Protein AF-A0A948YBV6-F1 (afdb_monomer)

Solvent-accessible surface area (backbone atoms only — not comparable to full-atom values): 18531 Å² total; per-residue (Å²): 137,54,78,69,59,60,58,58,61,78,73,56,56,75,63,58,57,48,33,63,74,69,69,60,89,72,80,81,79,54,62,55,52,74,67,55,52,53,38,37,75,75,70,70,54,78,60,68,66,62,50,50,52,30,39,61,27,15,92,90,48,68,73,94,69,78,60,71,54,56,64,57,72,47,47,93,79,50,54,77,67,61,44,52,55,42,50,51,51,46,52,49,38,57,73,71,50,67,60,52,46,56,62,58,42,51,38,50,51,16,42,51,46,52,32,23,76,70,69,76,34,96,58,51,63,69,59,50,44,55,46,49,50,54,31,43,74,74,33,42,78,54,25,55,51,59,63,62,100,52,89,82,64,49,65,60,79,44,77,52,42,59,60,89,34,71,62,48,44,51,49,53,52,48,50,52,50,51,46,52,50,53,50,60,69,46,29,45,61,51,30,52,50,48,49,49,28,47,72,72,65,38,54,67,60,43,47,51,54,48,28,88,42,86,73,47,60,45,36,58,45,39,40,58,53,51,37,62,51,67,61,50,49,54,45,64,71,69,44,53,71,73,55,60,69,52,50,54,64,52,59,45,52,52,51,59,53,94,71,64,58,73,58,40,39,64,23,46,64,40,53,53,54,45,47,55,52,48,65,70,46,40,76,82,26,71,91,36,74,67,26,54,53,52,50,54,48,46,56,43,45,46,72,48,41,48,56,47,35,51,52,50,50,54,54,52,56,55,57,59,56,55,67,75,75,110

Secondary structure (DSSP, 8-state):
--HHHHHHHTTS-HHHHHHHHTT----TT-SS-HHHHHHHHHHS---HHHHHHHHHTSTTT--S---TTHHHHTGGGS-HHHHHHHHHHHHHHHHHT---SHHHHHHHHHHHHHHHHTTSS-S-HHHHHHHHHHHHHHHHHHHHHH--S-SSSPGGG-PPTTTTSHHHHHHHHHHHHHHHHHHHHHHHHHHHHHHHHHHTT-HHHHHHHTS--SS--TTSS-GGGGS-HHHHHHHHHHS-HHHHHHHHHHHHHHT-SSS--GGGGGGHHHHHHHHHHHHHHGGGGTTSHHHHHHHHHHHHIIIIIIHHHHHHHHHHHHHHHHHT--

Nearest PDB structures (foldseek):
  6rxt-assembly1_UA  TM=3.926E-01  e=1.034E+00  Thermochaetoides thermophila
  3p8l-assembly1_B  TM=2.033E-01  e=4.312E+00  Enterococcus faecalis
  3p8l-assembly1_A  TM=1.693E-01  e=6.940E+00  Enterococcus faecalis

Structure (mmCIF, N/CA/C/O backbone):
data_AF-A0A948YBV6-F1
#
_entry.id   AF-A0A948YBV6-F1
#
loop_
_atom_site.group_PDB
_atom_site.id
_atom_site.type_symbol
_atom_site.label_atom_id
_atom_site.label_alt_id
_atom_site.label_comp_id
_atom_site.label_asym_id
_atom_site.label_entity_id
_atom_site.label_seq_id
_atom_site.pdbx_PDB_ins_code
_atom_site.Cartn_x
_atom_site.Cartn_y
_atom_site.Cartn_z
_atom_site.occupancy
_atom_site.B_iso_or_equiv
_atom_site.auth_seq_id
_atom_site.auth_comp_id
_atom_site.auth_asym_id
_atom_site.auth_atom_id
_atom_site.pdbx_PDB_model_num
ATOM 1 N N . ARG A 1 1 ? 40.694 15.295 18.722 1.00 48.59 1 ARG A N 1
ATOM 2 C CA . ARG A 1 1 ? 39.767 15.314 17.577 1.00 48.59 1 ARG A CA 1
ATOM 3 C C . ARG A 1 1 ? 39.333 16.749 17.381 1.00 48.59 1 ARG A C 1
ATOM 5 O O . ARG A 1 1 ? 38.979 17.386 18.367 1.00 48.59 1 ARG A O 1
ATOM 12 N N . THR A 1 2 ? 39.537 17.303 16.195 1.00 50.19 2 THR A N 1
ATOM 13 C CA . THR A 1 2 ? 39.216 18.706 15.882 1.00 50.19 2 THR A CA 1
ATOM 14 C C . THR A 1 2 ? 37.767 18.826 15.405 1.00 50.19 2 THR A C 1
ATOM 16 O O . THR A 1 2 ? 37.214 17.884 14.851 1.00 50.19 2 THR A O 1
ATOM 19 N N . ALA A 1 3 ? 37.154 20.000 15.579 1.00 45.31 3 ALA A N 1
ATOM 20 C CA . ALA A 1 3 ? 35.762 20.277 15.189 1.00 45.31 3 ALA A CA 1
ATOM 21 C C . ALA A 1 3 ? 35.470 20.093 13.676 1.00 45.31 3 ALA A C 1
ATOM 23 O O . ALA A 1 3 ? 34.314 20.033 13.263 1.00 45.31 3 ALA A O 1
ATOM 24 N N . GLU A 1 4 ? 36.508 19.988 12.839 1.00 43.31 4 GLU A N 1
ATOM 25 C CA . GLU A 1 4 ? 36.402 19.615 11.419 1.00 43.31 4 GLU A CA 1
ATOM 26 C C . GLU A 1 4 ? 36.297 18.097 11.190 1.00 43.31 4 GLU A C 1
ATOM 28 O O . GLU A 1 4 ? 35.686 17.674 10.209 1.00 43.31 4 GLU A O 1
ATOM 33 N N . GLU A 1 5 ? 36.838 17.269 12.090 1.00 44.78 5 GLU A N 1
ATOM 34 C CA . GLU A 1 5 ? 36.665 15.810 12.057 1.00 44.78 5 GLU A CA 1
ATOM 35 C C . GLU A 1 5 ? 35.238 15.430 12.479 1.00 44.78 5 GLU A C 1
ATOM 37 O O . GLU A 1 5 ? 34.611 14.602 11.825 1.00 44.78 5 GLU A O 1
ATOM 42 N N . GLU A 1 6 ? 34.678 16.118 13.480 1.00 44.09 6 GLU A N 1
ATOM 43 C CA . GLU A 1 6 ? 33.298 15.905 13.951 1.00 44.09 6 GLU A CA 1
ATOM 44 C C . GLU A 1 6 ? 32.242 16.358 12.923 1.00 44.09 6 GLU A C 1
ATOM 46 O O . GLU A 1 6 ? 31.188 15.736 12.795 1.00 44.09 6 GLU A O 1
ATOM 51 N N . LYS A 1 7 ? 32.526 17.388 12.109 1.00 42.31 7 LYS A N 1
ATOM 52 C CA . LYS A 1 7 ? 31.631 17.806 11.009 1.00 42.31 7 LYS A CA 1
ATOM 53 C C . LYS A 1 7 ? 31.640 16.856 9.806 1.00 42.31 7 LYS A C 1
ATOM 55 O O . LYS A 1 7 ? 30.633 16.766 9.106 1.00 42.31 7 LYS A O 1
ATOM 60 N N . LYS A 1 8 ? 32.743 16.140 9.556 1.00 39.84 8 LYS A N 1
ATOM 61 C CA . LYS A 1 8 ? 32.813 15.100 8.510 1.00 39.84 8 LYS A CA 1
ATOM 62 C C . LYS A 1 8 ? 32.106 13.804 8.911 1.00 39.84 8 LYS A C 1
ATOM 64 O O . LYS A 1 8 ? 31.713 13.045 8.032 1.00 39.84 8 LYS A O 1
ATOM 69 N N . GLU A 1 9 ? 31.930 13.559 10.207 1.00 45.25 9 GLU A N 1
ATOM 70 C CA . GLU A 1 9 ? 31.253 12.368 10.738 1.00 45.25 9 GLU A CA 1
ATOM 71 C C . GLU A 1 9 ? 29.723 12.436 10.538 1.00 45.25 9 GLU A C 1
ATOM 73 O O . GLU A 1 9 ? 29.080 11.408 10.366 1.00 45.25 9 GLU A O 1
ATOM 78 N N . PHE A 1 10 ? 29.146 13.642 10.436 1.00 44.19 10 PHE A N 1
ATOM 79 C CA . PHE A 1 10 ? 27.694 13.858 10.303 1.00 44.19 10 PHE A CA 1
ATOM 80 C C . PHE A 1 10 ? 27.144 13.807 8.860 1.00 44.19 10 PHE A C 1
ATOM 82 O O . PHE A 1 10 ? 25.956 14.025 8.642 1.00 44.19 10 PHE A O 1
ATOM 89 N N . THR A 1 11 ? 27.995 13.550 7.862 1.00 47.91 11 THR A N 1
ATOM 90 C CA . THR A 1 11 ? 27.618 13.504 6.429 1.00 47.91 11 THR A CA 1
ATOM 91 C C . THR A 1 11 ? 27.913 12.164 5.755 1.00 47.91 11 THR A C 1
ATOM 93 O O . THR A 1 11 ? 27.633 12.004 4.570 1.00 47.91 11 THR A O 1
ATOM 96 N N . ARG A 1 12 ? 28.467 11.190 6.486 1.00 53.62 12 ARG A N 1
ATOM 97 C CA . ARG A 1 12 ? 28.787 9.862 5.946 1.00 53.62 12 ARG A CA 1
ATOM 98 C C . ARG A 1 12 ? 27.621 8.913 6.178 1.00 53.62 12 ARG A C 1
ATOM 100 O O . ARG A 1 12 ? 27.109 8.824 7.293 1.00 53.62 12 ARG A O 1
ATOM 107 N N . LYS A 1 13 ? 27.200 8.199 5.131 1.00 65.81 13 LYS A N 1
ATOM 108 C CA . LYS A 1 13 ? 26.147 7.186 5.253 1.00 65.81 13 LYS A CA 1
ATOM 109 C C . LYS A 1 13 ? 26.673 6.068 6.169 1.00 65.81 13 LYS A C 1
ATOM 111 O O . LYS A 1 13 ? 27.864 5.757 6.101 1.00 65.81 13 LYS A O 1
ATOM 116 N N . PRO A 1 14 ? 25.832 5.432 7.007 1.00 70.00 14 PRO A N 1
ATOM 117 C CA . PRO A 1 14 ? 26.271 4.389 7.941 1.00 70.00 14 PRO A CA 1
ATOM 118 C C . PRO A 1 14 ? 27.100 3.275 7.285 1.00 70.00 14 PRO A C 1
ATOM 120 O O . PRO A 1 14 ? 28.043 2.760 7.883 1.00 70.00 14 PRO A O 1
ATOM 123 N N . LEU A 1 15 ? 26.799 2.958 6.026 1.00 68.00 15 LEU A N 1
ATOM 124 C CA . LEU A 1 15 ? 27.535 1.979 5.239 1.00 68.00 15 LEU A CA 1
ATOM 125 C C . LEU A 1 15 ? 28.969 2.418 4.887 1.00 68.00 15 LEU A C 1
ATOM 127 O O . LEU A 1 15 ? 29.875 1.589 4.875 1.00 68.00 15 LEU A O 1
ATOM 131 N N . ASP A 1 16 ? 29.206 3.713 4.655 1.00 73.38 16 ASP A N 1
ATOM 132 C CA . ASP A 1 16 ? 30.536 4.255 4.343 1.00 73.38 16 ASP A CA 1
ATOM 133 C C . ASP A 1 16 ? 31.503 4.004 5.511 1.00 73.38 16 ASP A C 1
ATOM 135 O O . ASP A 1 16 ? 32.633 3.556 5.315 1.00 73.38 16 ASP A O 1
ATOM 139 N N . LEU A 1 17 ? 31.020 4.236 6.739 1.00 75.38 17 LEU A N 1
ATOM 140 C CA . LEU A 1 17 ? 31.763 3.993 7.979 1.00 75.38 17 LEU A CA 1
ATOM 141 C C . LEU A 1 17 ? 32.094 2.511 8.157 1.00 75.38 17 LEU A C 1
ATOM 143 O O . LEU A 1 17 ? 33.137 2.153 8.703 1.00 75.38 17 LEU A O 1
ATOM 147 N N . LEU A 1 18 ? 31.196 1.646 7.699 1.00 70.44 18 LEU A N 1
ATOM 148 C CA . LEU A 1 18 ? 31.313 0.206 7.823 1.00 70.44 18 LEU A CA 1
ATOM 149 C C . LEU A 1 18 ? 32.378 -0.346 6.870 1.00 70.44 18 LEU A C 1
ATOM 151 O O . LEU A 1 18 ? 33.255 -1.104 7.284 1.00 70.44 18 LEU A O 1
ATOM 155 N N . PHE A 1 19 ? 32.361 0.105 5.618 1.00 74.25 19 PHE A N 1
ATOM 156 C CA . PHE A 1 19 ? 33.357 -0.259 4.613 1.00 74.25 19 PHE A CA 1
ATOM 157 C C . PHE A 1 19 ? 34.759 0.224 4.985 1.00 74.25 19 PHE A C 1
ATOM 159 O O . PHE A 1 19 ? 35.723 -0.524 4.834 1.00 74.25 19 PHE A O 1
ATOM 166 N N . GLU A 1 20 ? 34.866 1.435 5.535 1.00 77.00 20 GLU A N 1
ATOM 167 C CA . GLU A 1 20 ? 36.127 1.989 6.034 1.00 77.00 20 GLU A CA 1
ATOM 168 C C . GLU A 1 20 ? 36.640 1.213 7.257 1.00 77.00 20 GLU A C 1
ATOM 170 O O . GLU A 1 20 ? 37.812 0.841 7.310 1.00 77.00 20 GLU A O 1
ATOM 175 N N . LYS A 1 21 ? 35.760 0.899 8.220 1.00 76.75 21 LYS A N 1
ATOM 176 C CA . LYS A 1 21 ? 36.119 0.167 9.445 1.00 76.75 21 LYS A CA 1
ATOM 177 C C . LYS A 1 21 ? 36.636 -1.245 9.169 1.00 76.75 21 LYS A C 1
ATOM 179 O O . LYS A 1 21 ? 37.537 -1.703 9.873 1.00 76.75 21 LYS A O 1
ATOM 184 N N . TYR A 1 22 ? 36.057 -1.938 8.191 1.00 72.06 22 TYR A N 1
ATOM 185 C CA . TYR A 1 22 ? 36.393 -3.330 7.871 1.00 72.06 22 TYR A CA 1
ATOM 186 C C . TYR A 1 22 ? 37.234 -3.486 6.595 1.00 72.06 22 TYR A C 1
ATOM 188 O O . TYR A 1 22 ? 37.466 -4.612 6.159 1.00 72.06 22 TYR A O 1
ATOM 196 N N . SER A 1 23 ? 37.729 -2.384 6.021 1.00 73.88 23 SER A N 1
ATOM 197 C CA . SER A 1 23 ? 38.557 -2.371 4.805 1.00 73.88 23 SER A CA 1
ATOM 198 C C . SER A 1 23 ? 37.919 -3.107 3.617 1.00 73.88 23 SER A C 1
ATOM 200 O O . SER A 1 23 ? 38.606 -3.793 2.857 1.00 73.88 23 SER A O 1
ATOM 202 N N . LEU A 1 24 ? 36.598 -2.990 3.461 1.00 69.00 24 LEU A N 1
ATOM 203 C CA . LEU A 1 24 ? 35.868 -3.592 2.345 1.00 69.00 24 LEU A CA 1
ATOM 204 C C . LEU A 1 24 ? 36.099 -2.765 1.074 1.00 69.00 24 LEU A C 1
ATOM 206 O O . LEU A 1 24 ? 36.011 -1.539 1.093 1.00 69.00 24 LEU A O 1
ATOM 210 N N . THR A 1 25 ? 36.414 -3.433 -0.037 1.00 61.19 25 THR A N 1
ATOM 211 C CA . THR A 1 25 ? 36.946 -2.779 -1.245 1.00 61.19 25 THR A CA 1
ATOM 212 C C . THR A 1 25 ? 35.915 -2.515 -2.341 1.00 61.19 25 THR A C 1
ATOM 214 O O . THR A 1 25 ? 36.204 -1.726 -3.236 1.00 61.19 25 THR A O 1
ATOM 217 N N . SER A 1 26 ? 34.727 -3.130 -2.300 1.00 61.88 26 SER A N 1
ATOM 218 C CA . SER A 1 26 ? 33.696 -2.933 -3.329 1.00 61.88 26 SER A CA 1
ATOM 219 C C . SER A 1 26 ? 32.279 -3.123 -2.796 1.00 61.88 26 SER A C 1
ATOM 221 O O . SER A 1 26 ? 32.016 -4.073 -2.059 1.00 61.88 26 SER A O 1
ATOM 223 N N . ARG A 1 27 ? 31.374 -2.216 -3.189 1.00 64.50 27 ARG A N 1
ATOM 224 C CA . ARG A 1 27 ? 29.919 -2.331 -2.970 1.00 64.50 27 ARG A CA 1
ATOM 225 C C . ARG A 1 27 ? 29.231 -3.179 -4.036 1.00 64.50 27 ARG A C 1
ATOM 227 O O . ARG A 1 27 ? 28.072 -3.545 -3.881 1.00 64.50 27 ARG A O 1
ATOM 234 N N . GLU A 1 28 ? 29.925 -3.468 -5.131 1.00 56.56 28 GLU A N 1
ATOM 235 C CA . GLU A 1 28 ? 29.332 -4.142 -6.276 1.00 56.56 28 GLU A CA 1
ATOM 236 C C . GLU A 1 28 ? 29.184 -5.640 -6.014 1.00 56.56 28 GLU A C 1
ATOM 238 O O . GLU A 1 28 ? 30.156 -6.398 -5.948 1.00 56.56 28 GLU A O 1
ATOM 243 N N . GLY A 1 29 ? 27.929 -6.080 -5.928 1.00 57.38 29 GLY A N 1
ATOM 244 C CA . GLY A 1 29 ? 27.577 -7.466 -5.652 1.00 57.38 29 GLY A CA 1
ATOM 245 C C . GLY A 1 29 ? 27.820 -7.859 -4.209 1.00 57.38 29 GLY A C 1
ATOM 246 O O . GLY A 1 29 ? 28.489 -8.850 -3.948 1.00 57.38 29 GLY A O 1
ATOM 247 N N . LEU A 1 30 ? 27.285 -7.091 -3.267 1.00 69.06 30 LEU A N 1
ATOM 248 C CA . LEU A 1 30 ? 27.126 -7.597 -1.914 1.00 69.06 30 LEU A CA 1
ATOM 249 C C . LEU A 1 30 ? 26.135 -8.766 -1.912 1.00 69.06 30 LEU A C 1
ATOM 251 O O . LEU A 1 30 ? 25.163 -8.780 -2.661 1.00 69.06 30 LEU A O 1
ATOM 255 N N . LEU A 1 31 ? 26.410 -9.761 -1.070 1.00 74.69 31 LEU A N 1
ATOM 256 C CA . LEU A 1 31 ? 25.531 -10.917 -0.898 1.00 74.69 31 LEU A CA 1
ATOM 257 C C . LEU A 1 31 ? 24.233 -10.553 -0.157 1.00 74.69 31 LEU A C 1
ATOM 259 O O . LEU A 1 31 ? 23.185 -11.123 -0.431 1.00 74.69 31 LEU A O 1
ATOM 263 N N . LEU A 1 32 ? 24.336 -9.598 0.769 1.00 80.38 32 LEU A N 1
ATOM 264 C CA . LEU A 1 32 ? 23.231 -8.998 1.513 1.00 80.38 32 LEU A CA 1
ATOM 265 C C . LEU A 1 32 ? 23.050 -7.545 1.066 1.00 80.38 32 LEU A C 1
ATOM 267 O O . LEU A 1 32 ? 24.038 -6.899 0.699 1.00 80.38 32 LEU A O 1
ATOM 271 N N . THR A 1 33 ? 21.829 -7.014 1.129 1.00 76.69 33 THR A N 1
ATOM 272 C CA . THR A 1 33 ? 21.574 -5.594 0.832 1.00 76.69 33 THR A CA 1
ATOM 273 C C . THR A 1 33 ? 22.325 -4.668 1.801 1.00 76.69 33 THR A C 1
ATOM 275 O O . THR A 1 33 ? 22.731 -5.067 2.897 1.00 76.69 33 THR A O 1
ATOM 278 N N . GLU A 1 34 ? 22.522 -3.402 1.418 1.00 74.44 34 GLU A N 1
ATOM 279 C CA . GLU A 1 34 ? 23.204 -2.413 2.269 1.00 74.44 34 GLU A CA 1
ATOM 280 C C . GLU A 1 34 ? 22.523 -2.261 3.643 1.00 74.44 34 GLU A C 1
ATOM 282 O O . GLU A 1 34 ? 23.201 -2.216 4.673 1.00 74.44 34 GLU A O 1
ATOM 287 N N . LYS A 1 35 ? 21.183 -2.252 3.660 1.00 79.25 35 LYS A N 1
ATOM 288 C CA . LYS A 1 35 ? 20.356 -2.212 4.874 1.00 79.25 35 LYS A CA 1
ATOM 289 C C . LYS A 1 35 ? 20.658 -3.402 5.789 1.00 79.25 35 LYS A C 1
ATOM 291 O O . LYS A 1 35 ? 20.960 -3.207 6.964 1.00 79.25 35 LYS A O 1
ATOM 296 N N . MET A 1 36 ? 20.668 -4.614 5.239 1.00 80.44 36 MET A N 1
ATOM 297 C CA . MET A 1 36 ? 20.920 -5.833 6.009 1.00 80.44 36 MET A CA 1
ATOM 298 C C . MET A 1 36 ? 22.340 -5.870 6.574 1.00 80.44 36 MET A C 1
ATOM 300 O O . MET A 1 36 ? 22.555 -6.304 7.701 1.00 80.44 36 MET A O 1
ATOM 304 N N . TRP A 1 37 ? 23.339 -5.360 5.851 1.00 82.75 37 TRP A N 1
ATOM 305 C CA . TRP A 1 37 ? 24.675 -5.221 6.431 1.00 82.75 37 TRP A CA 1
ATOM 306 C C . TRP A 1 37 ? 24.674 -4.288 7.643 1.00 82.75 37 TRP A C 1
ATOM 308 O O . TRP A 1 37 ? 25.259 -4.619 8.674 1.00 82.75 37 TRP A O 1
ATOM 318 N N . ILE A 1 38 ? 23.990 -3.148 7.558 1.00 79.44 38 ILE A N 1
ATOM 319 C CA . ILE A 1 38 ? 23.865 -2.214 8.683 1.00 79.44 38 ILE A CA 1
ATOM 320 C C . ILE A 1 38 ? 23.177 -2.891 9.878 1.00 79.44 38 ILE A C 1
ATOM 322 O O . ILE A 1 38 ? 23.654 -2.773 11.008 1.00 79.44 38 ILE A O 1
ATOM 326 N N . GLU A 1 39 ? 22.092 -3.624 9.642 1.00 82.56 39 GLU A N 1
ATOM 327 C CA . GLU A 1 39 ? 21.338 -4.318 10.690 1.00 82.56 39 GLU A CA 1
ATOM 328 C C . GLU A 1 39 ? 22.141 -5.439 11.345 1.00 82.56 39 GLU A C 1
ATOM 330 O O . GLU A 1 39 ? 22.212 -5.509 12.574 1.00 82.56 39 GLU A O 1
ATOM 335 N N . LEU A 1 40 ? 22.846 -6.244 10.549 1.00 84.00 40 LEU A N 1
ATOM 336 C CA . LEU A 1 40 ? 23.721 -7.298 11.049 1.00 84.00 40 LEU A CA 1
ATOM 337 C C . LEU A 1 40 ? 24.796 -6.737 11.986 1.00 84.00 40 LEU A C 1
ATOM 339 O O . LEU A 1 40 ? 25.045 -7.298 13.051 1.00 84.00 40 LEU A O 1
ATOM 343 N N . PHE A 1 41 ? 25.432 -5.624 11.618 1.00 79.62 41 PHE A N 1
ATOM 344 C CA . PHE A 1 41 ? 26.498 -5.038 12.433 1.00 79.62 41 PHE A CA 1
ATOM 345 C C . PHE A 1 41 ? 25.989 -4.263 13.654 1.00 79.62 41 PHE A C 1
ATOM 347 O O . PHE A 1 41 ? 26.709 -4.189 14.652 1.00 79.62 41 PHE A O 1
ATOM 354 N N . ASN A 1 42 ? 24.779 -3.699 13.601 1.00 80.81 42 ASN A N 1
ATOM 355 C CA . ASN A 1 42 ? 24.197 -2.955 14.721 1.00 80.81 42 ASN A CA 1
ATOM 356 C C . ASN A 1 42 ? 23.480 -3.858 15.729 1.00 80.81 42 ASN A C 1
ATOM 358 O O . ASN A 1 42 ? 23.585 -3.634 16.935 1.00 80.81 42 ASN A O 1
ATOM 362 N N . PHE A 1 43 ? 22.751 -4.862 15.246 1.00 85.75 43 PHE A N 1
ATOM 363 C CA . PHE A 1 43 ? 21.828 -5.662 16.052 1.00 85.75 43 PHE A CA 1
ATOM 364 C C . PHE A 1 43 ? 22.221 -7.139 16.130 1.00 85.75 43 PHE A C 1
ATOM 366 O O . PHE A 1 43 ? 21.753 -7.842 17.025 1.00 85.75 43 PHE A O 1
ATOM 373 N N . GLY A 1 44 ? 23.100 -7.616 15.243 1.00 83.69 44 GLY A N 1
ATOM 374 C CA . GLY A 1 44 ? 23.560 -9.009 15.230 1.00 83.69 44 GLY A CA 1
ATOM 375 C C . GLY A 1 44 ? 22.501 -10.019 14.786 1.00 83.69 44 GLY A C 1
ATOM 376 O O . GLY A 1 44 ? 22.726 -11.219 14.929 1.00 83.69 44 GLY A O 1
ATOM 377 N N . ILE A 1 45 ? 21.360 -9.550 14.281 1.00 82.69 45 ILE A N 1
ATOM 378 C CA . ILE A 1 45 ? 20.218 -10.363 13.859 1.00 82.69 45 ILE A CA 1
ATOM 379 C C . ILE A 1 45 ? 19.728 -9.889 12.494 1.00 82.69 45 ILE A C 1
ATOM 381 O O . ILE A 1 45 ? 19.820 -8.704 12.184 1.00 82.69 45 ILE A O 1
ATOM 385 N N . LEU A 1 46 ? 19.232 -10.832 11.700 1.00 85.31 46 LEU A N 1
ATOM 386 C CA . LEU A 1 46 ? 18.629 -10.622 10.390 1.00 85.31 46 LEU A CA 1
ATOM 387 C C . LEU A 1 46 ? 17.419 -11.545 10.275 1.00 85.31 46 LEU A C 1
ATOM 389 O O . LEU A 1 46 ? 17.467 -12.672 10.778 1.00 85.31 46 LEU A O 1
ATOM 393 N N . GLU A 1 47 ? 16.366 -11.073 9.619 1.00 83.69 47 GLU A N 1
ATOM 394 C CA . GLU A 1 47 ? 15.172 -11.878 9.367 1.00 83.69 47 GLU A CA 1
ATOM 395 C C . GLU A 1 47 ? 15.455 -12.918 8.277 1.00 83.69 47 GLU A C 1
ATOM 397 O O . GLU A 1 47 ? 16.132 -12.648 7.282 1.00 83.69 47 GLU A O 1
ATOM 402 N N . GLN A 1 48 ? 14.967 -14.143 8.474 1.00 78.06 48 GLN A N 1
ATOM 403 C CA . GLN A 1 48 ? 15.296 -15.268 7.596 1.00 78.06 48 GLN A CA 1
ATOM 404 C C . GLN A 1 48 ? 14.742 -15.071 6.179 1.00 78.06 48 GLN A C 1
ATOM 406 O O . GLN A 1 48 ? 15.386 -15.467 5.204 1.00 78.06 48 GLN A O 1
ATOM 411 N N . GLU A 1 49 ? 13.564 -14.467 6.064 1.00 77.00 49 GLU A N 1
ATOM 412 C CA . GLU A 1 49 ? 12.925 -14.139 4.795 1.00 77.00 49 GLU A CA 1
ATOM 413 C C . GLU A 1 49 ? 13.778 -13.144 3.994 1.00 77.00 49 GLU A C 1
ATOM 415 O O . GLU A 1 49 ? 14.100 -13.428 2.843 1.00 77.00 49 GLU A O 1
ATOM 420 N N . GLU A 1 50 ? 14.252 -12.060 4.623 1.00 78.62 50 GLU A N 1
ATOM 421 C CA . GLU A 1 50 ? 15.116 -11.058 3.974 1.00 78.62 50 GLU A CA 1
ATOM 422 C C . GLU A 1 50 ? 16.463 -11.662 3.539 1.00 78.62 50 GLU A C 1
ATOM 424 O O . GLU A 1 50 ? 16.995 -11.334 2.476 1.00 78.62 50 GLU A O 1
ATOM 429 N N . ILE A 1 51 ? 17.025 -12.580 4.340 1.00 80.88 51 ILE A N 1
ATOM 430 C CA . ILE A 1 51 ? 18.214 -13.351 3.951 1.00 80.88 51 ILE A CA 1
ATOM 431 C C . ILE A 1 51 ? 17.912 -14.154 2.692 1.00 80.88 51 ILE A C 1
ATOM 433 O O . ILE A 1 51 ? 18.620 -14.014 1.701 1.00 80.88 51 ILE A O 1
ATOM 437 N N . THR A 1 52 ? 16.872 -14.980 2.721 1.00 77.38 52 THR A N 1
ATOM 438 C CA . THR A 1 52 ? 16.536 -15.881 1.611 1.00 77.38 52 THR A CA 1
ATOM 439 C C . THR A 1 52 ? 16.323 -15.095 0.320 1.00 77.38 52 THR A C 1
ATOM 441 O O . THR A 1 52 ? 16.945 -15.406 -0.691 1.00 77.38 52 THR A O 1
ATOM 444 N N . GLU A 1 53 ? 15.564 -14.004 0.390 1.00 75.50 53 GLU A N 1
ATOM 445 C CA . GLU A 1 53 ? 15.336 -13.103 -0.733 1.00 75.50 53 GLU A CA 1
ATOM 446 C C . GLU A 1 53 ? 16.638 -12.484 -1.258 1.00 75.50 53 GLU A C 1
ATOM 448 O O . GLU A 1 53 ? 16.884 -12.477 -2.464 1.00 75.50 53 GLU A O 1
ATOM 453 N N . SER A 1 54 ? 17.516 -11.998 -0.376 1.00 75.12 54 SER A N 1
ATOM 454 C CA . SER A 1 54 ? 18.793 -11.414 -0.795 1.00 75.12 54 SER A CA 1
ATOM 455 C C . SER A 1 54 ? 19.733 -12.442 -1.431 1.00 75.12 54 SER A C 1
ATOM 457 O O . SER A 1 54 ? 20.519 -12.090 -2.312 1.00 75.12 54 SER A O 1
ATOM 459 N N . PHE A 1 55 ? 19.665 -13.704 -1.002 1.00 72.56 55 PHE A N 1
ATOM 460 C CA . PHE A 1 55 ? 20.407 -14.801 -1.619 1.00 72.56 55 PHE A CA 1
ATOM 461 C C . PHE A 1 55 ? 19.827 -15.154 -2.990 1.00 72.56 55 PHE A C 1
ATOM 463 O O . PHE A 1 55 ? 20.585 -15.166 -3.954 1.00 72.56 55 PHE A O 1
ATOM 470 N N . ASP A 1 56 ? 18.516 -15.356 -3.110 1.00 67.19 56 ASP A N 1
ATOM 471 C CA . ASP A 1 56 ? 17.851 -15.673 -4.384 1.00 67.19 56 ASP A CA 1
ATOM 472 C C . ASP A 1 56 ? 18.094 -14.588 -5.448 1.00 67.19 56 ASP A C 1
ATOM 474 O O . ASP A 1 56 ? 18.254 -14.869 -6.637 1.00 67.19 56 ASP A O 1
ATOM 478 N N . ASN A 1 57 ? 18.203 -13.339 -4.997 1.00 63.84 57 ASN A N 1
ATOM 479 C CA . ASN A 1 57 ? 18.476 -12.165 -5.818 1.00 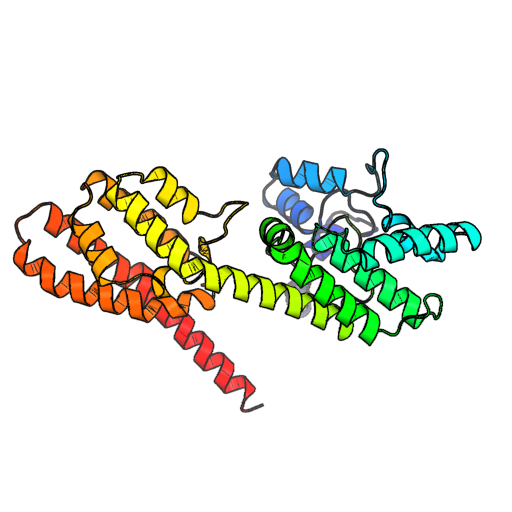63.84 57 ASN A CA 1
ATOM 480 C C . ASN A 1 57 ? 19.971 -11.866 -6.009 1.00 63.84 57 ASN A C 1
ATOM 482 O O . ASN A 1 57 ? 20.331 -10.913 -6.702 1.00 63.84 57 ASN A O 1
ATOM 486 N N . SER A 1 58 ? 20.866 -12.641 -5.397 1.00 67.44 58 SER A N 1
ATOM 487 C CA . SER A 1 58 ? 22.301 -12.420 -5.507 1.00 67.44 58 SER A CA 1
ATOM 488 C C . SER A 1 58 ? 22.837 -12.936 -6.834 1.00 67.44 58 SER A C 1
ATOM 490 O O . SER A 1 58 ? 22.628 -14.095 -7.194 1.00 67.44 58 SER A O 1
ATOM 492 N N . LYS A 1 59 ? 23.691 -12.143 -7.492 1.00 58.31 59 LYS A N 1
ATOM 493 C CA . LYS A 1 59 ? 24.448 -12.569 -8.685 1.00 58.31 59 LYS A CA 1
ATOM 494 C C . LYS A 1 59 ? 25.234 -13.880 -8.500 1.00 58.31 59 LYS A C 1
ATOM 496 O O . LYS A 1 59 ? 25.609 -14.506 -9.484 1.00 58.31 59 LYS A O 1
ATOM 501 N N . TYR A 1 60 ? 25.521 -14.276 -7.255 1.00 58.91 60 TYR A N 1
ATOM 502 C CA . TYR A 1 60 ? 26.261 -15.499 -6.924 1.00 58.91 60 TYR A CA 1
ATOM 503 C C . TYR A 1 60 ? 25.384 -16.749 -6.798 1.00 58.91 60 TYR A C 1
ATOM 505 O O . TYR A 1 60 ? 25.913 -17.858 -6.845 1.00 58.91 60 TYR A O 1
ATOM 513 N N . PHE A 1 61 ? 24.074 -16.574 -6.621 1.00 60.69 61 PHE A N 1
ATOM 514 C CA . PHE A 1 61 ? 23.115 -17.639 -6.324 1.00 60.69 61 PHE A CA 1
ATOM 515 C C . PHE A 1 61 ? 21.944 -17.669 -7.312 1.00 60.69 61 PHE A C 1
ATOM 517 O O . PHE A 1 61 ? 20.962 -18.359 -7.060 1.00 60.69 61 PHE A O 1
ATOM 524 N N . VAL A 1 62 ? 22.070 -17.000 -8.465 1.00 53.09 62 VAL A N 1
ATOM 525 C CA . VAL A 1 62 ? 21.151 -17.170 -9.600 1.00 53.09 62 VAL A CA 1
ATOM 526 C C . VAL A 1 62 ? 21.209 -18.630 -10.068 1.00 53.09 62 VAL A C 1
ATOM 528 O O . VAL A 1 62 ? 22.019 -19.008 -10.915 1.00 53.09 62 VAL A O 1
ATOM 531 N N . VAL A 1 63 ? 20.364 -19.476 -9.482 1.00 46.06 63 VAL A N 1
ATOM 532 C CA . VAL A 1 63 ? 20.160 -20.867 -9.881 1.00 46.06 63 VAL A CA 1
ATOM 533 C C . VAL A 1 63 ? 19.117 -20.892 -11.002 1.00 46.06 63 VAL A C 1
ATOM 535 O O . VAL A 1 63 ? 17.966 -20.519 -10.813 1.00 46.06 63 VAL A O 1
ATOM 538 N N . GLU A 1 64 ? 19.566 -21.311 -12.188 1.00 42.78 64 GLU A N 1
ATOM 539 C CA . GLU A 1 64 ? 18.805 -21.975 -13.264 1.00 42.78 64 GLU A CA 1
ATOM 540 C C . GLU A 1 64 ? 17.411 -21.427 -13.647 1.00 42.78 64 GLU A C 1
ATOM 542 O O . GLU A 1 64 ? 16.462 -22.184 -13.805 1.00 42.78 64 GLU A O 1
ATOM 547 N N . SER A 1 65 ? 17.291 -20.121 -13.884 1.00 45.09 65 SER A N 1
ATOM 548 C CA . SER A 1 65 ? 16.510 -19.534 -14.994 1.00 45.09 65 SER A CA 1
ATOM 549 C C . SER A 1 65 ? 16.548 -18.013 -14.835 1.00 45.09 65 SER A C 1
ATOM 551 O O . SER A 1 65 ? 15.610 -17.443 -14.272 1.00 45.09 65 SER A O 1
ATOM 553 N N . PRO A 1 66 ? 17.622 -17.325 -15.269 1.00 59.84 66 PRO A N 1
ATOM 554 C CA . PRO A 1 66 ? 17.647 -15.872 -15.185 1.00 59.84 66 PRO A CA 1
ATOM 555 C C . PRO A 1 66 ? 16.428 -15.333 -15.933 1.00 59.84 66 PRO A C 1
ATOM 557 O O . PRO A 1 66 ? 16.215 -15.690 -17.097 1.00 59.84 66 PRO A O 1
ATOM 560 N N . LYS A 1 67 ? 15.614 -14.515 -15.249 1.00 75.56 67 LYS A N 1
ATOM 561 C CA . LYS A 1 67 ? 14.516 -13.778 -15.883 1.00 75.56 67 LYS A CA 1
ATOM 562 C C . LYS A 1 67 ? 15.058 -13.159 -17.169 1.00 75.56 67 LYS A C 1
ATOM 564 O O . LYS A 1 67 ? 16.182 -12.657 -17.200 1.00 75.56 67 LYS A O 1
ATOM 569 N N . GLU A 1 68 ? 14.297 -13.233 -18.248 1.00 84.75 68 GLU A N 1
ATOM 570 C CA . GLU A 1 68 ? 14.793 -13.036 -19.610 1.00 84.75 68 GLU A CA 1
ATOM 571 C C . GLU A 1 68 ? 15.381 -11.641 -19.875 1.00 84.75 68 GLU A C 1
ATOM 573 O O . GLU A 1 68 ? 16.142 -11.457 -20.826 1.00 84.75 68 GLU A O 1
ATOM 578 N N . TRP A 1 69 ? 15.056 -10.674 -19.014 1.00 91.44 69 TRP A N 1
ATOM 579 C CA . TRP A 1 69 ? 15.571 -9.310 -19.034 1.00 91.44 69 TRP A CA 1
ATOM 580 C C . TRP A 1 69 ? 16.966 -9.161 -18.411 1.00 91.44 69 TRP A C 1
ATOM 582 O O . TRP A 1 69 ? 17.677 -8.226 -18.771 1.00 91.44 69 TRP A O 1
ATOM 592 N N . ILE A 1 70 ? 17.400 -10.073 -17.530 1.00 90.25 70 ILE A N 1
ATOM 593 C CA . ILE A 1 70 ? 18.692 -9.976 -16.825 1.00 90.25 70 ILE A CA 1
ATOM 594 C C . ILE A 1 70 ? 19.872 -9.930 -17.811 1.00 90.25 70 ILE A C 1
ATOM 596 O O . ILE A 1 70 ? 20.711 -9.039 -17.679 1.00 90.25 70 ILE A O 1
ATOM 600 N N . PRO A 1 71 ? 19.950 -10.787 -18.853 1.00 90.12 71 PRO A N 1
ATOM 601 C CA . PRO A 1 71 ? 21.012 -10.665 -19.851 1.00 90.12 71 PRO A CA 1
ATOM 602 C C . PRO A 1 71 ? 21.025 -9.306 -20.566 1.00 90.12 71 PRO A C 1
ATOM 604 O O . PRO A 1 71 ? 22.096 -8.798 -20.875 1.00 90.12 71 PRO A O 1
ATOM 607 N N . LEU A 1 72 ? 19.860 -8.684 -20.803 1.00 93.81 72 LEU A N 1
ATOM 608 C CA . LEU A 1 72 ? 19.798 -7.342 -21.402 1.00 93.81 72 LEU A CA 1
ATOM 609 C C . LEU A 1 72 ? 20.230 -6.241 -20.437 1.00 93.81 72 LEU A C 1
ATOM 611 O O . LEU A 1 72 ? 20.718 -5.205 -20.882 1.00 93.81 72 LEU A O 1
ATOM 615 N N . TRP A 1 73 ? 20.100 -6.450 -19.129 1.00 93.88 73 TRP A N 1
ATOM 616 C CA . TRP A 1 73 ? 20.722 -5.554 -18.161 1.00 93.88 73 TRP A CA 1
ATOM 617 C C . TRP A 1 73 ? 22.253 -5.541 -18.356 1.00 93.88 73 TRP A C 1
ATOM 619 O O . TRP A 1 73 ? 22.894 -4.494 -18.332 1.00 93.88 73 TRP A O 1
ATOM 629 N N . HIS A 1 74 ? 22.841 -6.687 -18.701 1.00 91.62 74 HIS A N 1
ATOM 630 C CA . HIS A 1 74 ? 24.252 -6.823 -19.076 1.00 91.62 74 HIS A CA 1
ATOM 631 C C . HIS A 1 74 ? 24.506 -6.672 -20.591 1.00 91.62 74 HIS A C 1
ATOM 633 O O . HIS A 1 74 ? 25.430 -7.280 -21.120 1.00 91.62 74 HIS A O 1
ATOM 639 N N . TYR A 1 75 ? 23.731 -5.850 -21.320 1.00 92.69 75 TYR A N 1
ATOM 640 C CA . TYR A 1 75 ? 23.786 -5.800 -22.797 1.00 92.69 75 TYR A CA 1
ATOM 641 C C . TYR A 1 75 ? 25.183 -5.574 -23.404 1.00 92.69 75 TYR A C 1
ATOM 643 O O . TYR A 1 75 ? 25.421 -5.962 -24.541 1.00 92.69 75 TYR A O 1
ATOM 651 N N . HIS A 1 76 ? 26.098 -4.927 -22.679 1.00 91.25 76 HIS A N 1
ATOM 652 C CA . HIS A 1 76 ? 27.459 -4.641 -23.138 1.00 91.25 76 HIS A CA 1
ATOM 653 C C . HIS A 1 76 ? 28.374 -5.878 -23.158 1.00 91.25 76 HIS A C 1
ATOM 655 O O . HIS A 1 76 ? 29.477 -5.805 -23.693 1.00 91.25 76 HIS A O 1
ATOM 661 N N . GLU A 1 77 ? 27.923 -6.988 -22.574 1.00 90.81 77 GLU A N 1
ATOM 662 C CA . GLU A 1 77 ? 28.599 -8.287 -22.565 1.00 90.81 77 GLU A CA 1
ATOM 663 C C . GLU A 1 77 ? 28.027 -9.247 -23.625 1.00 90.81 77 GLU A C 1
ATOM 665 O O . GLU A 1 77 ? 28.544 -10.351 -23.790 1.00 90.81 77 GLU A O 1
ATOM 670 N N . LEU A 1 78 ? 26.954 -8.856 -24.326 1.00 91.19 78 LEU A N 1
ATOM 671 C CA . LEU A 1 78 ? 26.283 -9.694 -25.319 1.00 91.19 78 LEU A CA 1
ATOM 672 C C . LEU A 1 78 ? 26.873 -9.506 -26.719 1.00 91.19 78 LEU A C 1
ATOM 674 O O . LEU A 1 78 ? 27.152 -8.387 -27.147 1.00 91.19 78 LEU A O 1
ATOM 678 N N . GLU A 1 79 ? 26.968 -10.609 -27.459 1.00 94.75 79 GLU A N 1
ATOM 679 C CA . GLU A 1 79 ? 27.218 -10.591 -28.901 1.00 94.75 79 GLU A CA 1
ATOM 680 C C . GLU A 1 79 ? 25.958 -10.150 -29.668 1.00 94.75 79 GLU A C 1
ATOM 682 O O . GLU A 1 79 ? 24.830 -10.307 -29.192 1.00 94.75 79 GLU A O 1
ATOM 687 N N . ASP A 1 80 ? 26.134 -9.627 -30.884 1.00 94.00 80 ASP A N 1
ATOM 688 C CA . ASP A 1 80 ? 25.059 -9.000 -31.672 1.00 94.00 80 ASP A CA 1
ATOM 689 C C . ASP A 1 80 ? 23.816 -9.887 -31.870 1.00 94.00 80 ASP A C 1
ATOM 691 O O . ASP A 1 80 ? 22.685 -9.390 -31.855 1.00 94.00 80 ASP A O 1
ATOM 695 N N . ASP A 1 81 ? 24.008 -11.185 -32.105 1.00 94.19 81 ASP A N 1
ATOM 696 C CA . ASP A 1 81 ? 22.903 -12.115 -32.352 1.00 94.19 81 ASP A CA 1
ATOM 697 C C . ASP A 1 81 ? 22.166 -12.464 -31.051 1.00 94.19 81 ASP A C 1
ATOM 699 O O . ASP A 1 81 ? 20.934 -12.391 -31.011 1.00 94.19 81 ASP A O 1
ATOM 703 N N . ASP A 1 82 ? 22.903 -12.704 -29.963 1.00 91.38 82 ASP A N 1
ATOM 704 C CA . ASP A 1 82 ? 22.329 -12.939 -28.633 1.00 91.38 82 ASP A CA 1
ATOM 705 C C . ASP A 1 82 ? 21.546 -11.714 -28.146 1.00 91.38 82 ASP A C 1
ATOM 707 O O . ASP A 1 82 ? 20.427 -11.839 -27.639 1.00 91.38 82 ASP A O 1
ATOM 711 N N . PHE A 1 83 ? 22.090 -10.510 -28.349 1.00 95.56 83 PHE A N 1
ATOM 712 C CA . PHE A 1 83 ? 21.412 -9.258 -28.025 1.00 95.56 83 PHE A CA 1
ATOM 713 C C . PHE A 1 83 ? 20.067 -9.141 -28.751 1.00 95.56 83 PHE A C 1
ATOM 715 O O . PHE A 1 83 ? 19.045 -8.864 -28.118 1.00 95.56 83 PHE A O 1
ATOM 722 N N . LYS A 1 84 ? 20.034 -9.391 -30.068 1.00 95.31 84 LYS A N 1
ATOM 723 C CA . LYS A 1 84 ? 18.800 -9.308 -30.868 1.00 95.31 84 LYS A CA 1
ATOM 724 C C . LYS A 1 84 ? 17.753 -10.317 -30.413 1.00 95.31 84 LYS A C 1
ATOM 726 O O . LYS A 1 84 ? 16.573 -9.970 -30.336 1.00 95.31 84 LYS A O 1
ATOM 731 N N . GLU A 1 85 ? 18.157 -11.551 -30.119 1.00 93.56 85 GLU A N 1
ATOM 732 C CA . GLU A 1 85 ? 17.238 -12.586 -29.641 1.00 93.56 85 GLU A CA 1
ATOM 733 C C . GLU A 1 85 ? 16.637 -12.228 -28.278 1.00 93.56 85 GLU A C 1
ATOM 735 O O . GLU A 1 85 ? 15.415 -12.281 -28.103 1.00 93.56 85 GLU A O 1
ATOM 740 N N . ARG A 1 86 ? 17.478 -1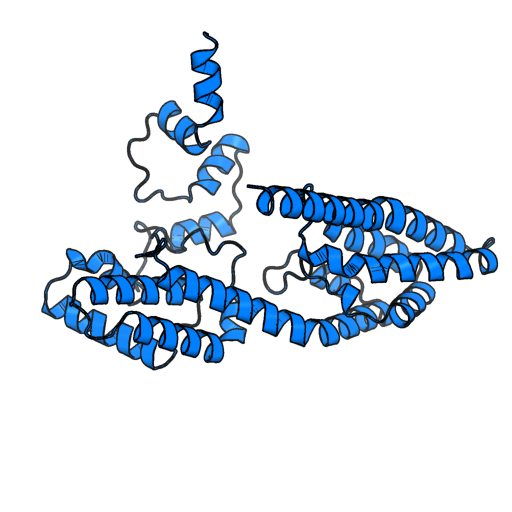1.792 -27.333 1.00 93.81 86 ARG A N 1
ATOM 741 C CA . ARG A 1 86 ? 17.052 -11.365 -25.992 1.00 93.81 86 ARG A CA 1
ATOM 742 C C . ARG A 1 86 ? 16.134 -10.148 -26.054 1.00 93.81 86 ARG A C 1
ATOM 744 O O . ARG A 1 86 ? 15.071 -10.154 -25.433 1.00 93.81 86 ARG A O 1
ATOM 751 N N . LEU A 1 87 ? 16.503 -9.138 -26.846 1.00 96.50 87 LEU A N 1
ATOM 752 C CA . LEU A 1 87 ? 15.705 -7.926 -27.025 1.00 96.50 87 LEU A CA 1
ATOM 753 C C . LEU A 1 87 ? 14.325 -8.261 -27.583 1.00 96.50 87 LEU A C 1
ATOM 755 O O . LEU A 1 87 ? 13.318 -7.776 -27.072 1.00 96.50 87 LEU A O 1
ATOM 759 N N . LYS A 1 88 ? 14.261 -9.128 -28.597 1.00 96.00 88 LYS A N 1
ATOM 760 C CA . LYS A 1 88 ? 12.994 -9.559 -29.191 1.00 96.00 88 LYS A CA 1
ATOM 761 C C . LYS A 1 88 ? 12.075 -10.221 -28.164 1.00 96.00 88 LYS A C 1
ATOM 763 O O . LYS A 1 88 ? 10.876 -9.948 -28.177 1.00 96.00 88 LYS A O 1
ATOM 768 N N . LEU A 1 89 ? 12.619 -11.073 -27.297 1.00 95.06 89 LEU A N 1
ATOM 769 C CA . LEU A 1 89 ? 11.850 -11.757 -26.260 1.00 95.06 89 LEU A CA 1
ATOM 770 C C . LEU A 1 89 ? 11.285 -10.766 -25.232 1.00 95.06 89 LEU A C 1
ATOM 772 O O . LEU A 1 89 ? 10.075 -10.734 -25.024 1.00 95.06 89 LEU A O 1
ATOM 776 N N . VAL A 1 90 ? 12.132 -9.899 -24.671 1.00 96.38 90 VAL A N 1
ATOM 777 C CA . VAL A 1 90 ? 11.711 -8.880 -23.692 1.00 96.38 90 VAL A CA 1
ATOM 778 C C . VAL A 1 90 ? 10.682 -7.922 -24.285 1.00 96.38 90 VAL A C 1
ATOM 780 O O . VAL A 1 90 ? 9.660 -7.638 -23.665 1.00 96.38 90 VAL A O 1
ATOM 783 N N . VAL A 1 91 ? 10.897 -7.457 -25.518 1.00 97.06 91 VAL A N 1
ATOM 784 C CA . VAL A 1 91 ? 9.957 -6.562 -26.205 1.00 97.06 91 VAL A CA 1
ATOM 785 C C . VAL A 1 91 ? 8.622 -7.256 -26.474 1.00 97.06 91 VAL A C 1
ATOM 787 O O . VAL A 1 91 ? 7.577 -6.621 -26.354 1.00 97.06 91 VAL A O 1
ATOM 790 N N . ASN A 1 92 ? 8.621 -8.544 -26.824 1.00 96.62 92 ASN A N 1
ATOM 791 C CA . ASN A 1 92 ? 7.382 -9.299 -27.001 1.00 96.62 92 ASN A CA 1
ATOM 792 C C . ASN A 1 92 ? 6.590 -9.384 -25.687 1.00 96.62 92 ASN A C 1
ATOM 794 O O . ASN A 1 92 ? 5.416 -9.019 -25.664 1.00 96.62 92 ASN A O 1
ATOM 798 N N . ASN A 1 93 ? 7.249 -9.768 -24.595 1.00 95.38 93 ASN A N 1
ATOM 799 C CA . ASN A 1 93 ? 6.626 -9.894 -23.277 1.00 95.38 93 ASN A CA 1
ATOM 800 C C . ASN A 1 93 ? 6.102 -8.535 -22.775 1.00 95.38 93 ASN A C 1
ATOM 802 O O . ASN A 1 93 ? 4.964 -8.427 -22.312 1.00 95.38 93 ASN A O 1
ATOM 806 N N . PHE A 1 94 ? 6.884 -7.466 -22.967 1.00 97.06 94 PHE A N 1
ATOM 807 C CA . PHE A 1 94 ? 6.490 -6.090 -22.651 1.00 97.06 94 PHE A CA 1
ATOM 808 C C . PHE A 1 94 ? 5.275 -5.635 -23.468 1.00 97.06 94 PHE A C 1
ATOM 810 O O . PHE A 1 94 ? 4.350 -5.009 -22.944 1.00 97.06 94 PHE A O 1
ATOM 817 N N . ASN A 1 95 ? 5.238 -5.976 -24.760 1.00 96.19 95 ASN A N 1
ATOM 818 C CA . ASN A 1 95 ? 4.128 -5.619 -25.638 1.00 96.19 95 ASN A CA 1
ATOM 819 C C . ASN A 1 95 ? 2.834 -6.373 -25.300 1.00 96.19 95 ASN A C 1
ATOM 821 O O . ASN A 1 95 ? 1.745 -5.802 -25.425 1.00 96.19 95 ASN A O 1
ATOM 825 N N . ASN A 1 96 ? 2.953 -7.606 -24.812 1.00 95.69 96 ASN A N 1
ATOM 826 C CA . ASN A 1 96 ? 1.830 -8.462 -24.436 1.00 95.69 96 ASN A CA 1
ATOM 827 C C . ASN A 1 96 ? 1.353 -8.273 -22.986 1.00 95.69 96 ASN A C 1
ATOM 829 O O . ASN A 1 96 ? 0.338 -8.849 -22.603 1.00 95.69 96 ASN A O 1
ATOM 833 N N . ASN A 1 97 ? 2.017 -7.418 -22.206 1.00 94.50 97 ASN A N 1
ATOM 834 C CA . ASN A 1 97 ? 1.746 -7.183 -20.786 1.00 94.50 97 ASN A CA 1
ATOM 835 C C . ASN A 1 97 ? 1.982 -8.398 -19.882 1.00 94.50 97 ASN A C 1
ATOM 837 O O . ASN A 1 97 ? 1.200 -8.671 -18.975 1.00 94.50 97 ASN A O 1
ATOM 841 N N . GLU A 1 98 ? 3.057 -9.140 -20.137 1.00 92.94 98 GLU A N 1
ATOM 842 C CA . GLU A 1 98 ? 3.356 -10.386 -19.423 1.00 92.94 98 GLU A CA 1
ATOM 843 C C . GLU A 1 98 ? 4.079 -10.164 -18.078 1.00 92.94 98 GLU A C 1
ATOM 845 O O . GLU A 1 98 ? 4.162 -11.087 -17.266 1.00 92.94 98 GLU A O 1
ATOM 850 N N . TYR A 1 99 ? 4.550 -8.942 -17.801 1.00 90.19 99 TYR A N 1
ATOM 851 C CA . TYR A 1 99 ? 5.224 -8.586 -16.551 1.00 90.19 99 TYR A CA 1
ATOM 852 C C . TYR A 1 99 ? 4.230 -8.284 -15.429 1.00 90.19 99 TYR A C 1
ATOM 854 O O . TYR A 1 99 ? 3.484 -7.309 -15.480 1.00 90.19 99 TYR A O 1
ATOM 862 N N . LYS A 1 100 ? 4.245 -9.141 -14.406 1.00 87.31 100 LYS A N 1
ATOM 863 C CA . LYS A 1 100 ? 3.318 -9.117 -13.262 1.00 87.31 100 LYS A CA 1
ATOM 864 C C . LYS A 1 100 ? 3.940 -8.612 -11.961 1.00 87.31 100 LYS A C 1
ATOM 866 O O . LYS A 1 100 ? 3.225 -8.343 -11.003 1.00 87.31 100 LYS A O 1
ATOM 871 N N . GLU A 1 101 ? 5.261 -8.520 -11.929 1.00 85.12 101 GLU A N 1
ATOM 872 C CA . GLU A 1 101 ? 6.037 -7.996 -10.809 1.00 85.12 101 GLU A CA 1
ATOM 873 C C . GLU A 1 101 ? 6.473 -6.576 -11.165 1.00 85.12 101 GLU A C 1
ATOM 875 O O . GLU A 1 101 ? 7.030 -6.344 -12.246 1.00 85.12 101 GLU A O 1
ATOM 880 N N . HIS A 1 102 ? 6.195 -5.620 -10.282 1.00 86.62 102 HIS A N 1
ATOM 881 C CA . HIS A 1 102 ? 6.427 -4.207 -10.561 1.00 86.62 102 HIS A CA 1
ATOM 882 C C . HIS A 1 102 ? 7.916 -3.884 -10.718 1.00 86.62 102 HIS A C 1
ATOM 884 O O . HIS A 1 102 ? 8.291 -3.110 -11.594 1.00 86.62 102 HIS A O 1
ATOM 890 N N . GLU A 1 103 ? 8.782 -4.555 -9.971 1.00 85.69 103 GLU A N 1
ATOM 891 C CA . GLU A 1 103 ? 10.233 -4.387 -10.029 1.00 85.69 103 GLU A CA 1
ATOM 892 C C . GLU A 1 103 ? 10.792 -4.916 -11.345 1.00 85.69 103 GLU A C 1
ATOM 894 O O . GLU A 1 103 ? 11.667 -4.304 -11.954 1.00 85.69 103 GLU A O 1
ATOM 899 N N . VAL A 1 104 ? 10.244 -6.032 -11.837 1.00 90.12 104 VAL A N 1
ATOM 900 C CA . VAL A 1 104 ? 10.600 -6.568 -13.156 1.00 90.12 104 VAL A CA 1
ATOM 901 C C . VAL A 1 104 ? 10.156 -5.612 -14.259 1.00 90.12 104 VAL A C 1
ATOM 903 O O . VAL A 1 104 ? 10.933 -5.334 -15.173 1.00 90.12 104 VAL A O 1
ATOM 906 N N . LEU A 1 105 ? 8.935 -5.077 -14.171 1.00 93.44 105 LEU A N 1
ATOM 907 C CA . LEU A 1 105 ? 8.438 -4.098 -15.134 1.00 93.44 105 LEU A CA 1
ATOM 908 C C . LEU A 1 105 ? 9.333 -2.850 -15.163 1.00 93.44 105 LEU A C 1
ATOM 910 O O . LEU A 1 105 ? 9.731 -2.415 -16.242 1.00 93.44 105 LEU A O 1
ATOM 914 N N . LEU A 1 106 ? 9.697 -2.306 -13.999 1.00 93.06 106 LEU A N 1
ATOM 915 C CA . LEU A 1 106 ? 10.574 -1.136 -13.894 1.00 93.06 106 LEU A CA 1
ATOM 916 C C . LEU A 1 106 ? 11.979 -1.409 -14.454 1.00 93.06 106 LEU A C 1
ATOM 918 O O . LEU A 1 106 ? 12.525 -0.560 -15.162 1.00 93.06 106 LEU A O 1
ATOM 922 N N . HIS A 1 107 ? 12.535 -2.603 -14.224 1.00 93.56 107 HIS A N 1
ATOM 923 C CA . HIS A 1 107 ? 13.794 -3.036 -14.843 1.00 93.56 107 HIS A CA 1
ATOM 924 C C . HIS A 1 107 ? 13.714 -3.062 -16.364 1.00 93.56 107 HIS A C 1
ATOM 926 O O . HIS A 1 107 ? 14.563 -2.485 -17.045 1.00 93.56 107 HIS A O 1
ATOM 932 N N . VAL A 1 108 ? 12.670 -3.686 -16.905 1.00 96.19 108 VAL A N 1
ATOM 933 C CA . VAL A 1 108 ? 12.448 -3.770 -18.351 1.00 96.19 108 VAL A CA 1
ATOM 934 C C . VAL A 1 108 ? 12.305 -2.379 -18.962 1.00 96.19 108 VAL A C 1
ATOM 936 O O . VAL A 1 108 ? 12.942 -2.093 -19.975 1.00 96.19 108 VAL A O 1
ATOM 939 N N . VAL A 1 109 ? 11.527 -1.491 -18.342 1.00 97.50 109 VAL A N 1
ATOM 940 C CA . VAL A 1 109 ? 11.351 -0.112 -18.820 1.00 97.50 109 VAL A CA 1
ATOM 941 C C . VAL A 1 109 ? 12.685 0.634 -18.830 1.00 97.50 109 VAL A C 1
ATOM 943 O O . VAL A 1 109 ? 13.042 1.205 -19.860 1.00 97.50 109 VAL A O 1
ATOM 946 N N . GLY A 1 110 ? 13.457 0.573 -17.741 1.00 96.81 110 GLY A N 1
ATOM 947 C CA . GLY A 1 110 ? 14.777 1.203 -17.661 1.00 96.8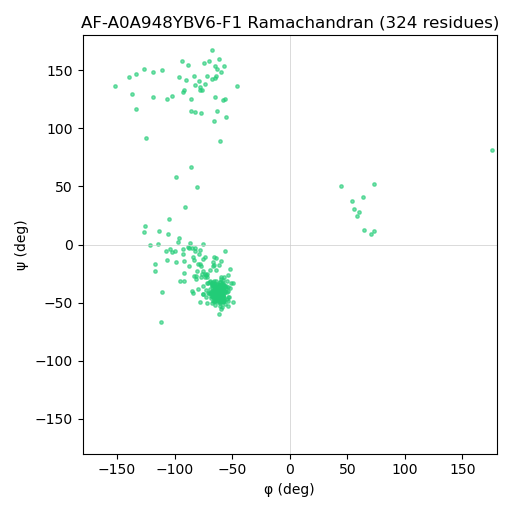1 110 GLY A CA 1
ATOM 948 C C . GLY A 1 110 ? 15.745 0.699 -18.738 1.00 96.81 110 GLY A C 1
ATOM 949 O O . GLY A 1 110 ? 16.418 1.494 -19.399 1.00 96.81 110 GLY A O 1
ATOM 950 N N . ILE A 1 111 ? 15.774 -0.617 -18.976 1.00 97.31 111 ILE A N 1
ATOM 951 C CA . ILE A 1 111 ? 16.577 -1.235 -20.042 1.00 97.31 111 ILE A CA 1
ATOM 952 C C . ILE A 1 111 ? 16.138 -0.713 -21.415 1.00 97.31 111 ILE A C 1
ATOM 954 O O . ILE A 1 111 ? 16.973 -0.281 -22.208 1.00 97.31 111 ILE A O 1
ATOM 958 N N . LEU A 1 112 ? 14.837 -0.706 -21.716 1.00 98.25 112 LEU A N 1
ATOM 959 C CA . LEU A 1 112 ? 14.336 -0.250 -23.016 1.00 98.25 112 LEU A CA 1
ATOM 960 C C . LEU A 1 112 ? 14.603 1.245 -23.250 1.00 98.25 112 LEU A C 1
ATOM 962 O O . LEU A 1 112 ? 14.967 1.621 -24.367 1.00 98.25 112 LEU A O 1
ATOM 966 N N . LEU A 1 113 ? 14.487 2.087 -22.216 1.00 98.25 113 LEU A N 1
ATOM 967 C CA . LEU A 1 113 ? 14.860 3.506 -22.275 1.00 98.25 113 LEU A CA 1
ATOM 968 C C . LEU A 1 113 ? 16.352 3.670 -22.590 1.00 98.25 113 LEU A C 1
ATOM 970 O O . LEU A 1 113 ? 16.722 4.418 -23.501 1.00 98.25 113 LEU A O 1
ATOM 974 N N . ARG A 1 114 ? 17.213 2.908 -21.904 1.00 97.56 114 ARG A N 1
ATOM 975 C CA . ARG A 1 114 ? 18.659 2.901 -22.153 1.00 97.56 114 ARG A CA 1
ATOM 976 C C . ARG A 1 114 ? 18.985 2.501 -23.591 1.00 97.56 114 ARG A C 1
ATOM 978 O O . ARG A 1 114 ? 19.767 3.179 -24.259 1.00 97.56 114 ARG A O 1
ATOM 985 N N . LEU A 1 115 ? 18.388 1.416 -24.079 1.00 97.62 115 LEU A N 1
ATOM 986 C CA . LEU A 1 115 ? 18.621 0.912 -25.434 1.00 97.62 115 LEU A CA 1
ATOM 987 C C . LEU A 1 115 ? 18.085 1.868 -26.508 1.00 97.62 115 LEU A C 1
ATOM 989 O O . LEU A 1 115 ? 18.739 2.051 -27.536 1.00 97.62 115 LEU A O 1
ATOM 993 N N . SER A 1 116 ? 16.958 2.539 -26.255 1.00 97.56 116 SER A N 1
ATOM 994 C CA . SER A 1 116 ? 16.419 3.596 -27.122 1.00 97.56 116 SER A CA 1
ATOM 995 C C . SER A 1 116 ? 17.394 4.769 -27.253 1.00 97.56 116 SER A C 1
ATOM 997 O O . SER A 1 116 ? 17.759 5.169 -28.361 1.00 97.56 116 SER A O 1
ATOM 999 N N . LYS A 1 117 ? 17.930 5.254 -26.126 1.00 96.31 117 LYS A N 1
ATOM 1000 C CA . LYS A 1 117 ? 18.935 6.331 -26.083 1.00 96.31 117 LYS A CA 1
ATOM 1001 C C . LYS A 1 117 ? 20.205 5.989 -26.866 1.00 96.31 117 LYS A C 1
ATOM 1003 O O . LYS A 1 117 ? 20.804 6.863 -27.494 1.00 96.31 117 LYS A O 1
ATOM 1008 N N . LEU A 1 118 ? 20.593 4.713 -26.866 1.00 96.56 118 LEU A N 1
ATOM 1009 C CA . LEU A 1 118 ? 21.724 4.183 -27.633 1.00 96.56 118 LEU A CA 1
ATOM 1010 C C . LEU A 1 118 ? 21.391 3.866 -29.099 1.00 96.56 118 LEU A C 1
ATOM 1012 O O . LEU A 1 118 ? 22.293 3.492 -29.846 1.00 96.56 118 LEU A O 1
ATOM 1016 N N . LYS A 1 119 ? 20.133 4.034 -29.527 1.00 96.56 119 LYS A N 1
ATOM 1017 C CA . LYS A 1 119 ? 19.625 3.656 -30.859 1.00 96.56 119 LYS A CA 1
ATOM 1018 C C . LYS A 1 119 ? 19.760 2.158 -31.162 1.00 96.56 119 LYS A C 1
ATOM 1020 O O . LYS A 1 119 ? 19.882 1.766 -32.318 1.00 96.56 119 LYS A O 1
ATOM 1025 N N . LEU A 1 120 ? 19.743 1.334 -30.115 1.00 96.19 120 LEU A N 1
ATOM 1026 C CA . LEU A 1 120 ? 19.685 -0.129 -30.192 1.00 96.19 120 LEU A CA 1
ATOM 1027 C C . LEU A 1 120 ? 18.241 -0.652 -30.129 1.00 96.19 120 LEU A C 1
ATOM 1029 O O . LEU A 1 120 ? 18.000 -1.837 -30.343 1.00 96.19 120 LEU A O 1
ATOM 1033 N N . TYR A 1 121 ? 17.284 0.233 -29.844 1.00 97.00 121 TYR A N 1
ATOM 1034 C CA . TYR A 1 121 ? 15.853 -0.031 -29.885 1.00 97.00 121 TYR A CA 1
ATOM 1035 C C . TYR A 1 121 ? 15.126 1.147 -30.547 1.00 97.00 121 TYR A C 1
ATOM 1037 O O . TYR A 1 121 ? 15.339 2.297 -30.174 1.00 97.00 121 TYR A O 1
ATOM 1045 N N . ASP A 1 122 ? 14.270 0.865 -31.531 1.00 94.94 122 ASP A N 1
ATOM 1046 C CA . ASP A 1 122 ? 13.701 1.892 -32.422 1.00 94.94 122 ASP A CA 1
ATOM 1047 C C . ASP A 1 122 ? 12.548 2.706 -31.811 1.00 94.94 122 ASP A C 1
ATOM 1049 O O . ASP A 1 122 ? 12.076 3.668 -32.419 1.00 94.94 122 ASP A O 1
ATOM 1053 N N . LYS A 1 123 ? 12.053 2.322 -30.629 1.00 96.25 123 LYS A N 1
ATOM 1054 C CA . LYS A 1 123 ? 10.961 3.041 -29.962 1.00 96.25 123 LYS A CA 1
ATOM 1055 C C . LYS A 1 123 ? 11.456 4.289 -29.259 1.00 96.25 123 LYS A C 1
ATOM 1057 O O . LYS A 1 123 ? 12.504 4.279 -28.620 1.00 96.25 123 LYS A O 1
ATOM 1062 N N . SER A 1 124 ? 10.663 5.351 -29.337 1.00 96.94 124 SER A N 1
ATOM 1063 C CA . SER A 1 124 ? 10.901 6.575 -28.571 1.00 96.94 124 SER A CA 1
ATOM 1064 C C . SER A 1 124 ? 10.643 6.362 -27.076 1.00 96.94 124 SER A C 1
ATOM 1066 O O . SER A 1 124 ? 9.875 5.476 -26.693 1.00 96.94 124 SER A O 1
ATOM 1068 N N . SER A 1 125 ? 11.238 7.204 -26.223 1.00 96.50 125 SER A N 1
ATOM 1069 C CA . SER A 1 125 ? 10.988 7.156 -24.777 1.00 96.50 125 SER A CA 1
ATOM 1070 C C . SER A 1 125 ? 9.502 7.343 -24.446 1.00 96.50 125 SER A C 1
ATOM 1072 O O . SER A 1 125 ? 8.951 6.582 -23.657 1.00 96.50 125 SER A O 1
ATOM 1074 N N . ILE A 1 126 ? 8.809 8.232 -25.167 1.00 97.31 126 ILE A N 1
ATOM 1075 C CA . ILE A 1 126 ? 7.354 8.442 -25.060 1.00 97.31 126 ILE A CA 1
ATOM 1076 C C . ILE A 1 126 ? 6.561 7.157 -25.352 1.00 97.31 126 ILE A C 1
ATOM 1078 O O . ILE A 1 126 ? 5.614 6.832 -24.638 1.00 97.31 126 ILE A O 1
ATOM 1082 N N . GLU A 1 127 ? 6.914 6.408 -26.401 1.00 98.00 127 GLU A N 1
ATOM 1083 C CA . GLU A 1 127 ? 6.239 5.138 -26.709 1.00 98.00 127 GLU A CA 1
ATOM 1084 C C . GLU A 1 127 ? 6.465 4.090 -25.615 1.00 98.00 127 GLU A C 1
ATOM 1086 O O . GLU A 1 127 ? 5.540 3.348 -25.284 1.00 98.00 127 GLU A O 1
ATOM 1091 N N . ILE A 1 128 ? 7.671 4.042 -25.042 1.00 98.44 128 ILE A N 1
ATOM 1092 C CA . ILE A 1 128 ? 8.023 3.115 -23.962 1.00 98.44 128 ILE A CA 1
ATOM 1093 C C . ILE A 1 128 ? 7.235 3.453 -22.693 1.00 98.44 128 ILE A C 1
ATOM 1095 O O . ILE A 1 128 ? 6.593 2.567 -22.134 1.00 98.44 128 ILE A O 1
ATOM 1099 N N . VAL A 1 129 ? 7.212 4.726 -22.285 1.00 98.25 129 VAL A N 1
ATOM 1100 C CA . VAL A 1 129 ? 6.460 5.201 -21.112 1.00 98.25 129 VAL A CA 1
ATOM 1101 C C . VAL A 1 129 ? 4.968 4.918 -21.271 1.00 98.25 129 VAL A C 1
ATOM 1103 O O . VAL A 1 129 ? 4.358 4.316 -20.391 1.00 98.25 129 VAL A O 1
ATOM 1106 N N . ASN A 1 130 ? 4.372 5.260 -22.417 1.00 98.00 130 ASN A N 1
ATOM 1107 C CA . ASN A 1 130 ? 2.954 4.983 -22.664 1.00 98.00 130 ASN A CA 1
ATOM 1108 C C . ASN A 1 130 ? 2.637 3.486 -22.605 1.00 98.00 130 ASN A C 1
ATOM 1110 O O . ASN A 1 130 ? 1.594 3.087 -22.088 1.00 98.00 130 ASN A O 1
ATOM 1114 N N . LYS A 1 131 ? 3.543 2.640 -23.105 1.00 97.94 131 LYS A N 1
ATOM 1115 C CA . LYS A 1 131 ? 3.362 1.193 -23.030 1.00 97.94 131 LYS A CA 1
ATOM 1116 C C . LYS A 1 131 ? 3.543 0.651 -21.610 1.00 97.94 131 LYS A C 1
ATOM 1118 O O . LYS A 1 131 ? 2.842 -0.287 -21.233 1.00 97.94 131 LYS A O 1
ATOM 1123 N N . ALA A 1 132 ? 4.424 1.245 -20.812 1.00 97.44 132 ALA A N 1
ATOM 1124 C CA . ALA A 1 132 ? 4.555 0.919 -19.396 1.00 97.44 132 ALA A CA 1
ATOM 1125 C C . ALA A 1 132 ? 3.268 1.257 -18.629 1.00 97.44 132 ALA A C 1
ATOM 1127 O O . ALA A 1 132 ? 2.783 0.434 -17.861 1.00 97.44 132 ALA A O 1
ATOM 1128 N N . LYS A 1 133 ? 2.650 2.410 -18.910 1.00 97.00 133 LYS A N 1
ATOM 1129 C CA . LYS A 1 133 ? 1.350 2.791 -18.335 1.00 97.00 133 LYS A CA 1
ATOM 1130 C C . LYS A 1 133 ? 0.234 1.805 -18.706 1.00 97.00 133 LYS A C 1
ATOM 1132 O O . LYS A 1 133 ? -0.485 1.354 -17.825 1.00 97.00 133 LYS A O 1
ATOM 1137 N N . ASP A 1 134 ? 0.165 1.370 -19.970 1.00 96.69 134 ASP A N 1
ATOM 1138 C CA . ASP A 1 134 ? -0.769 0.312 -20.415 1.00 96.69 134 ASP A CA 1
ATOM 1139 C C . ASP A 1 134 ? -0.525 -1.035 -19.705 1.00 96.69 134 ASP A C 1
ATOM 1141 O O . ASP A 1 134 ? -1.474 -1.758 -19.403 1.00 96.69 134 ASP A O 1
ATOM 1145 N N . ASN A 1 135 ? 0.737 -1.379 -19.418 1.00 95.81 135 ASN A N 1
ATOM 1146 C CA . ASN A 1 135 ? 1.079 -2.565 -18.626 1.00 95.81 135 ASN A CA 1
ATOM 1147 C C . ASN A 1 135 ? 0.554 -2.447 -17.190 1.00 95.81 135 ASN A C 1
ATOM 1149 O O . ASN A 1 135 ? -0.015 -3.412 -16.677 1.00 95.81 135 ASN A O 1
ATOM 1153 N N . ILE A 1 136 ? 0.741 -1.278 -16.569 1.00 94.56 136 ILE A N 1
ATOM 1154 C CA . ILE A 1 136 ? 0.275 -0.980 -15.211 1.00 94.56 136 ILE A CA 1
ATOM 1155 C C . ILE A 1 136 ? -1.245 -1.104 -15.154 1.00 94.56 136 ILE A C 1
ATOM 1157 O O . ILE A 1 136 ? -1.747 -1.892 -14.363 1.00 94.56 136 ILE A O 1
ATOM 1161 N N . ASP A 1 137 ? -1.970 -0.428 -16.047 1.00 93.81 137 ASP A N 1
ATOM 1162 C CA . ASP A 1 137 ? -3.437 -0.457 -16.075 1.00 93.81 137 ASP A CA 1
ATOM 1163 C C . ASP A 1 137 ? -4.005 -1.880 -16.223 1.00 93.81 137 ASP A C 1
ATOM 1165 O O . ASP A 1 137 ? -5.039 -2.207 -15.642 1.00 93.81 137 ASP A O 1
ATOM 1169 N N . LYS A 1 138 ? -3.339 -2.750 -16.993 1.00 93.25 138 LYS A N 1
ATOM 1170 C CA . LYS A 1 138 ? -3.805 -4.124 -17.254 1.00 93.25 138 LYS A CA 1
ATOM 1171 C C . LYS A 1 138 ? -3.444 -5.132 -16.171 1.00 93.25 138 LYS A C 1
ATOM 1173 O O . LYS A 1 138 ? -4.144 -6.134 -16.043 1.00 93.25 138 LYS A O 1
ATOM 1178 N N . ASN A 1 139 ? -2.362 -4.900 -15.434 1.00 88.19 139 ASN A N 1
ATOM 1179 C CA . ASN A 1 139 ? -1.867 -5.816 -14.404 1.00 88.19 139 ASN A CA 1
ATOM 1180 C C . ASN A 1 139 ? -1.980 -5.239 -12.986 1.00 88.19 139 ASN A C 1
ATOM 1182 O O . ASN A 1 139 ? -1.416 -5.820 -12.060 1.00 88.19 139 ASN A O 1
ATOM 1186 N N . LEU A 1 140 ? -2.708 -4.130 -12.816 1.00 84.06 140 LEU A N 1
ATOM 1187 C CA . LEU A 1 140 ? -2.729 -3.321 -11.598 1.00 84.06 140 LEU A CA 1
ATOM 1188 C C . LEU A 1 140 ? -2.952 -4.149 -10.324 1.00 84.06 140 LEU A C 1
ATOM 1190 O O . LEU A 1 140 ? -2.143 -4.070 -9.412 1.00 84.06 140 LEU A O 1
ATOM 1194 N N . GLU A 1 141 ? -3.958 -5.027 -10.303 1.00 77.75 141 GLU A N 1
ATOM 1195 C CA . GLU A 1 141 ? -4.271 -5.867 -9.132 1.00 77.75 141 GLU A CA 1
ATOM 1196 C C . GLU A 1 141 ? -3.098 -6.774 -8.704 1.00 77.75 141 GLU A C 1
ATOM 1198 O O . GLU A 1 141 ? -2.897 -7.051 -7.522 1.00 77.75 141 GLU A O 1
ATOM 1203 N N . ILE A 1 142 ? -2.320 -7.276 -9.668 1.00 73.75 142 ILE A N 1
ATOM 1204 C CA . ILE A 1 142 ? -1.178 -8.155 -9.387 1.00 73.75 142 ILE A CA 1
ATOM 1205 C C . ILE A 1 142 ? 0.024 -7.324 -8.942 1.00 73.75 142 ILE A C 1
ATOM 1207 O O . ILE A 1 142 ? 0.755 -7.734 -8.045 1.00 73.75 142 ILE A O 1
ATOM 1211 N N . LEU A 1 143 ? 0.208 -6.153 -9.552 1.00 74.94 143 LEU A N 1
ATOM 1212 C CA . LEU A 1 143 ? 1.271 -5.226 -9.192 1.00 74.94 143 LEU A CA 1
ATOM 1213 C C . LEU A 1 143 ? 1.058 -4.698 -7.769 1.00 74.94 143 LEU A C 1
ATOM 1215 O O . LEU A 1 143 ? 1.990 -4.748 -6.981 1.00 74.94 143 LEU A O 1
ATOM 1219 N N . GLU A 1 144 ? -0.166 -4.318 -7.401 1.00 70.19 144 GLU A N 1
ATOM 1220 C CA . GLU A 1 144 ? -0.539 -3.839 -6.060 1.00 70.19 144 GLU A CA 1
ATOM 1221 C C . GLU A 1 144 ? -0.158 -4.792 -4.937 1.00 70.19 144 GLU A C 1
ATOM 1223 O O . GLU A 1 144 ? 0.427 -4.367 -3.945 1.00 70.19 144 GLU A O 1
ATOM 1228 N N . LYS A 1 145 ? -0.432 -6.088 -5.116 1.00 64.50 145 LYS A N 1
ATOM 1229 C CA . LYS A 1 145 ? -0.089 -7.125 -4.130 1.00 64.50 145 LYS A CA 1
ATOM 1230 C C . LYS A 1 145 ? 1.415 -7.271 -3.916 1.00 64.50 145 LYS A C 1
ATOM 1232 O O . LYS A 1 145 ? 1.826 -7.803 -2.893 1.00 64.50 145 LYS A O 1
ATOM 1237 N N . ASN A 1 146 ? 2.211 -6.838 -4.889 1.00 57.81 146 ASN A N 1
ATOM 1238 C CA . ASN A 1 146 ? 3.657 -6.985 -4.878 1.00 57.81 146 ASN A CA 1
ATOM 1239 C C . ASN A 1 146 ? 4.383 -5.665 -4.617 1.00 57.81 146 ASN A C 1
ATOM 1241 O O . ASN A 1 146 ? 5.596 -5.708 -4.492 1.00 57.81 146 ASN A O 1
ATOM 1245 N N . ILE A 1 147 ? 3.705 -4.509 -4.545 1.00 65.50 147 ILE A N 1
ATOM 1246 C CA . ILE A 1 147 ? 4.382 -3.225 -4.319 1.00 65.50 147 ILE A CA 1
ATOM 1247 C C . ILE A 1 147 ? 5.003 -3.213 -2.926 1.00 65.50 147 ILE A C 1
ATOM 1249 O O . ILE A 1 147 ? 4.329 -3.063 -1.904 1.00 65.50 147 ILE A O 1
ATOM 1253 N N . HIS A 1 148 ? 6.326 -3.340 -2.894 1.00 55.94 148 HIS A N 1
ATOM 1254 C CA . HIS A 1 148 ? 7.100 -3.050 -1.705 1.00 55.94 148 HIS A CA 1
ATOM 1255 C C . HIS A 1 148 ? 7.111 -1.532 -1.508 1.00 55.94 148 HIS A C 1
ATOM 1257 O O . HIS A 1 148 ? 7.142 -0.767 -2.471 1.00 55.94 148 HIS A O 1
ATOM 1263 N N . LYS A 1 149 ? 7.096 -1.079 -0.247 1.00 51.81 149 LYS A N 1
ATOM 1264 C CA . LYS A 1 149 ? 7.078 0.350 0.138 1.00 51.81 149 LYS A CA 1
ATOM 1265 C C . LYS A 1 149 ? 8.238 1.177 -0.440 1.00 51.81 149 LYS A C 1
ATOM 1267 O O . LYS A 1 149 ? 8.266 2.387 -0.245 1.00 51.81 149 LYS A O 1
ATOM 1272 N N . ASP A 1 150 ? 9.184 0.541 -1.121 1.00 54.09 150 ASP A N 1
ATOM 1273 C CA . ASP A 1 150 ? 10.415 1.142 -1.585 1.00 54.09 150 ASP A CA 1
ATOM 1274 C C . ASP A 1 150 ? 10.596 0.962 -3.101 1.00 54.09 150 ASP A C 1
ATOM 1276 O O . ASP A 1 150 ? 11.148 -0.025 -3.579 1.00 54.09 150 ASP A O 1
ATOM 1280 N N . LEU A 1 151 ? 10.109 1.943 -3.871 1.00 65.19 151 LEU A N 1
ATOM 1281 C CA . LEU A 1 151 ? 10.383 2.066 -5.310 1.00 65.19 151 LEU A CA 1
ATOM 1282 C C . LEU A 1 151 ? 11.790 2.644 -5.584 1.00 65.19 151 LEU A C 1
ATOM 1284 O O . LEU A 1 151 ? 12.184 2.789 -6.754 1.00 65.19 151 LEU A O 1
ATOM 1288 N N . GLU A 1 152 ? 12.531 3.035 -4.538 1.00 55.09 152 GLU A N 1
ATOM 1289 C CA . GLU A 1 152 ? 13.886 3.580 -4.648 1.00 55.09 152 GLU A CA 1
ATOM 1290 C C . GLU A 1 152 ? 14.924 2.459 -4.717 1.00 55.09 152 GLU A C 1
ATOM 1292 O O . GLU A 1 152 ? 15.830 2.529 -5.554 1.00 55.09 152 GLU A O 1
ATOM 1297 N N . TYR A 1 153 ? 14.769 1.401 -3.915 1.00 54.97 153 TYR A N 1
ATOM 1298 C CA . TYR A 1 153 ? 15.640 0.231 -3.988 1.00 54.97 153 TYR A CA 1
ATOM 1299 C C . TYR A 1 153 ? 15.158 -0.767 -5.037 1.00 54.97 153 TYR A C 1
ATOM 1301 O O . TYR A 1 153 ? 14.028 -1.240 -5.060 1.00 54.97 153 TYR A O 1
ATOM 1309 N N . SER A 1 154 ? 16.057 -1.096 -5.949 1.00 62.72 154 SER A N 1
ATOM 1310 C CA . SER A 1 154 ? 15.831 -2.104 -6.969 1.00 62.72 154 SER A CA 1
ATOM 1311 C C . SER A 1 154 ? 15.971 -3.518 -6.401 1.00 62.72 154 SER A C 1
ATOM 1313 O O . SER A 1 154 ? 16.986 -3.834 -5.772 1.00 62.72 154 SER A O 1
ATOM 1315 N N . SER A 1 155 ? 15.020 -4.395 -6.710 1.00 61.94 155 SER A N 1
ATOM 1316 C CA . SER A 1 155 ? 15.145 -5.837 -6.464 1.00 61.94 155 SER A CA 1
ATOM 1317 C C . SER A 1 155 ? 16.224 -6.463 -7.365 1.00 61.94 155 SER A C 1
ATOM 1319 O O . SER A 1 155 ? 16.677 -5.848 -8.337 1.00 61.94 155 SER A O 1
ATOM 1321 N N . PHE A 1 156 ? 16.633 -7.703 -7.070 1.00 68.00 156 PHE A N 1
ATOM 1322 C CA . PHE A 1 156 ? 17.606 -8.490 -7.860 1.00 68.00 156 PHE A CA 1
ATOM 1323 C C . PHE A 1 156 ? 19.081 -8.056 -7.753 1.00 68.00 156 PHE A C 1
ATOM 1325 O O . PHE A 1 156 ? 19.906 -8.491 -8.551 1.00 68.00 156 PHE A O 1
ATOM 1332 N N . GLY A 1 157 ? 19.438 -7.180 -6.803 1.00 67.75 157 GLY A N 1
ATOM 1333 C CA . GLY A 1 157 ? 20.822 -6.701 -6.643 1.00 67.75 157 GLY A CA 1
ATOM 1334 C C . GLY A 1 157 ? 21.348 -5.878 -7.830 1.00 67.75 157 GLY A C 1
ATOM 1335 O O . GLY A 1 157 ? 22.549 -5.617 -7.922 1.00 67.75 157 GLY A O 1
ATOM 1336 N N . LEU A 1 158 ? 20.453 -5.471 -8.732 1.00 77.88 158 LEU A N 1
ATOM 1337 C CA . LEU A 1 158 ? 20.719 -4.690 -9.933 1.00 77.88 158 LEU A CA 1
ATOM 1338 C C . LEU A 1 158 ? 19.954 -3.382 -9.820 1.00 77.88 158 LEU A C 1
ATOM 1340 O O . LEU A 1 158 ? 18.751 -3.441 -9.633 1.00 77.88 158 LEU A O 1
ATOM 1344 N N . GLY A 1 159 ? 20.616 -2.234 -9.971 1.00 81.31 159 GLY A N 1
ATOM 1345 C CA . GLY A 1 159 ? 19.957 -0.923 -10.022 1.00 81.31 159 GLY A CA 1
ATOM 1346 C C . GLY A 1 159 ? 19.023 -0.778 -11.227 1.00 81.31 159 GLY A C 1
ATOM 1347 O O . GLY A 1 159 ? 19.283 -1.354 -12.288 1.00 81.31 159 GLY A O 1
ATOM 1348 N N . TYR A 1 160 ? 17.971 0.035 -11.103 1.00 88.81 160 TYR A N 1
ATOM 1349 C CA . TYR A 1 160 ? 17.166 0.420 -12.264 1.00 88.81 160 TYR A CA 1
ATOM 1350 C C . TYR A 1 160 ? 18.008 1.261 -13.234 1.00 88.81 160 TYR A C 1
ATOM 1352 O O . TYR A 1 160 ? 18.615 2.265 -12.853 1.00 88.81 160 TYR A O 1
ATOM 1360 N N . MET A 1 161 ? 18.050 0.865 -14.505 1.00 90.62 161 MET A N 1
ATOM 1361 C CA . MET A 1 161 ? 18.679 1.689 -15.537 1.00 90.62 161 MET A CA 1
ATOM 1362 C C . MET A 1 161 ? 17.879 2.968 -15.768 1.00 90.62 161 MET A C 1
ATOM 1364 O O . MET A 1 161 ? 16.654 2.936 -15.754 1.00 90.62 161 MET A O 1
ATOM 1368 N N . GLU A 1 162 ? 18.581 4.079 -16.013 1.00 92.56 162 GLU A N 1
ATOM 1369 C CA . GLU A 1 162 ? 17.965 5.398 -16.226 1.00 92.56 162 GLU A CA 1
ATOM 1370 C C . GLU A 1 162 ? 17.050 5.820 -15.042 1.00 92.56 162 GLU A C 1
ATOM 1372 O O . GLU A 1 162 ? 16.091 6.563 -15.226 1.00 92.56 162 GLU A O 1
ATOM 1377 N N . ALA A 1 163 ? 17.364 5.377 -13.811 1.00 86.88 163 ALA A N 1
ATOM 1378 C CA . ALA A 1 163 ? 16.579 5.637 -12.594 1.00 86.88 163 ALA A CA 1
ATOM 1379 C C . ALA A 1 163 ? 16.291 7.115 -12.305 1.00 86.88 163 ALA A C 1
ATOM 1381 O O . ALA A 1 163 ? 15.261 7.429 -11.718 1.00 86.88 163 ALA A O 1
ATOM 1382 N N . GLU A 1 164 ? 17.206 7.994 -12.707 1.00 86.56 164 GLU A N 1
ATOM 1383 C CA . GLU A 1 164 ? 17.142 9.441 -12.481 1.00 86.56 164 GLU A CA 1
ATOM 1384 C C . GLU A 1 164 ? 16.553 10.202 -13.681 1.00 86.56 164 GLU A C 1
ATOM 1386 O O . GLU A 1 164 ? 16.580 11.429 -13.702 1.00 86.56 164 GLU A O 1
ATOM 1391 N N . THR A 1 165 ? 16.078 9.500 -14.716 1.00 91.56 165 THR A N 1
ATOM 1392 C CA . THR A 1 165 ? 15.458 10.150 -15.879 1.00 91.56 165 THR A CA 1
ATOM 1393 C C . THR A 1 165 ? 13.999 10.478 -15.627 1.00 91.56 165 THR A C 1
ATOM 1395 O O . THR A 1 165 ? 13.283 9.689 -15.004 1.00 91.56 165 THR A O 1
ATOM 1398 N N . ASP A 1 166 ? 13.553 11.604 -16.186 1.00 95.19 166 ASP A N 1
ATOM 1399 C CA . ASP A 1 166 ? 12.157 12.042 -16.134 1.00 95.19 166 ASP A CA 1
ATOM 1400 C C . ASP A 1 166 ? 11.210 10.928 -16.606 1.00 95.19 166 ASP A C 1
ATOM 1402 O O . ASP A 1 166 ? 10.153 10.725 -16.018 1.00 95.19 166 ASP A O 1
ATOM 1406 N N . GLU A 1 167 ? 11.605 10.144 -17.615 1.00 96.56 167 GLU A N 1
ATOM 1407 C CA . GLU A 1 167 ? 10.766 9.077 -18.157 1.00 96.56 167 GLU A CA 1
ATOM 1408 C C . GLU A 1 167 ? 10.562 7.898 -17.203 1.00 96.56 167 GLU A C 1
ATOM 1410 O O . GLU A 1 167 ? 9.447 7.381 -17.110 1.00 96.56 167 GLU A O 1
ATOM 1415 N N . LEU A 1 168 ? 11.601 7.446 -16.489 1.00 94.00 168 LEU A N 1
ATOM 1416 C CA . LEU A 1 168 ? 11.416 6.362 -15.521 1.00 94.00 168 LEU A CA 1
ATOM 1417 C C . LEU A 1 168 ? 10.718 6.863 -14.252 1.00 94.00 168 LEU A C 1
ATOM 1419 O O . LEU A 1 168 ? 9.890 6.138 -13.698 1.00 94.00 168 LEU A O 1
ATOM 1423 N N . ILE A 1 169 ? 11.009 8.096 -13.826 1.00 89.00 169 ILE A N 1
ATOM 1424 C CA . ILE A 1 169 ? 10.305 8.756 -12.719 1.00 89.00 169 ILE A CA 1
ATOM 1425 C C . ILE A 1 169 ? 8.808 8.845 -13.039 1.00 89.00 169 ILE A C 1
ATOM 1427 O O . ILE A 1 169 ? 7.994 8.408 -12.234 1.00 89.00 169 ILE A O 1
ATOM 1431 N N . GLU A 1 170 ? 8.436 9.264 -14.251 1.00 93.06 170 GLU A N 1
ATOM 1432 C CA . GLU A 1 170 ? 7.037 9.333 -14.687 1.00 93.06 170 GLU A CA 1
ATOM 1433 C C . GLU A 1 170 ? 6.322 7.972 -14.599 1.00 93.06 170 GLU A C 1
ATOM 1435 O O . GLU A 1 170 ? 5.144 7.906 -14.237 1.00 93.06 170 GLU A O 1
ATOM 1440 N N . VAL A 1 171 ? 7.008 6.870 -14.918 1.00 94.56 171 VAL A N 1
ATOM 1441 C CA . VAL A 1 171 ? 6.436 5.517 -14.804 1.00 94.56 171 VAL A CA 1
ATOM 1442 C C . VAL A 1 171 ? 6.265 5.105 -13.342 1.00 94.56 171 VAL A C 1
ATOM 1444 O O . VAL A 1 171 ? 5.222 4.545 -12.999 1.00 94.56 171 VAL A O 1
ATOM 1447 N N . LYS A 1 172 ? 7.246 5.399 -12.478 1.00 88.75 172 LYS A N 1
ATOM 1448 C CA . LYS A 1 172 ? 7.152 5.139 -11.032 1.00 88.75 172 LYS A CA 1
ATOM 1449 C C . LYS A 1 172 ? 6.010 5.931 -10.397 1.00 88.75 172 LYS A C 1
ATOM 1451 O O . LYS A 1 172 ? 5.186 5.347 -9.697 1.00 88.75 172 LYS A O 1
ATOM 1456 N N . ASP A 1 173 ? 5.917 7.219 -10.709 1.00 84.25 173 ASP A N 1
ATOM 1457 C CA . ASP A 1 173 ? 4.858 8.101 -10.221 1.00 84.25 173 ASP A CA 1
ATOM 1458 C C . ASP A 1 173 ? 3.484 7.627 -10.692 1.00 84.25 173 ASP A C 1
ATOM 1460 O O . ASP A 1 173 ? 2.523 7.626 -9.925 1.00 84.25 173 ASP A O 1
ATOM 1464 N N . TYR A 1 174 ? 3.378 7.17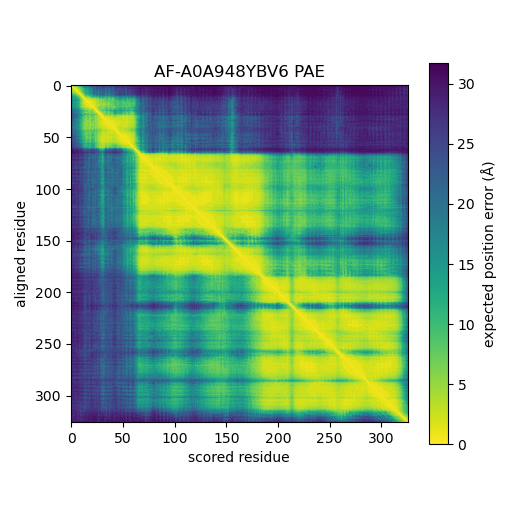2 -11.944 1.00 91.06 174 TYR A N 1
ATOM 1465 C CA . TYR A 1 174 ? 2.128 6.634 -12.470 1.00 91.06 174 TYR A CA 1
ATOM 1466 C C . TYR A 1 174 ? 1.711 5.330 -11.784 1.00 91.06 174 TYR A C 1
ATOM 1468 O O . TYR A 1 174 ? 0.537 5.173 -11.448 1.00 91.06 174 TYR A O 1
ATOM 1476 N N . LEU A 1 175 ? 2.653 4.410 -11.551 1.00 87.81 175 LEU A N 1
ATOM 1477 C CA . LEU A 1 175 ? 2.401 3.183 -10.793 1.00 87.81 175 LEU A CA 1
ATOM 1478 C C . LEU A 1 175 ? 1.899 3.515 -9.386 1.00 87.81 175 LEU A C 1
ATOM 1480 O O . LEU A 1 175 ? 0.875 2.982 -8.957 1.00 87.81 175 LEU A O 1
ATOM 1484 N N . LEU A 1 176 ? 2.580 4.429 -8.694 1.00 80.06 176 LEU A N 1
ATOM 1485 C CA . LEU A 1 176 ? 2.206 4.864 -7.352 1.00 80.06 176 LEU A CA 1
ATOM 1486 C C . LEU A 1 176 ? 0.818 5.520 -7.344 1.00 80.06 176 LEU A C 1
ATOM 1488 O O . LEU A 1 176 ? -0.032 5.168 -6.528 1.00 80.06 176 LEU A O 1
ATOM 1492 N N . TYR A 1 177 ? 0.549 6.416 -8.296 1.00 81.56 177 TYR A N 1
ATOM 1493 C CA . TYR A 1 177 ? -0.760 7.042 -8.475 1.00 81.56 177 TYR A CA 1
ATOM 1494 C C . TYR A 1 177 ? -1.872 6.007 -8.681 1.00 81.56 177 TYR A C 1
ATOM 1496 O O . TYR A 1 177 ? -2.898 6.082 -8.007 1.00 81.56 177 TYR A O 1
ATOM 1504 N N . LYS A 1 178 ? -1.671 5.025 -9.568 1.00 84.50 178 LYS A N 1
ATOM 1505 C CA . LYS A 1 178 ? -2.664 3.978 -9.847 1.00 84.50 178 LYS A CA 1
ATOM 1506 C C . LYS A 1 178 ? -2.917 3.064 -8.659 1.00 84.50 178 LYS A C 1
ATOM 1508 O O . LYS A 1 178 ? -4.069 2.757 -8.367 1.00 84.50 178 LYS A O 1
ATOM 1513 N N . THR A 1 179 ? -1.859 2.733 -7.933 1.00 77.06 179 THR A N 1
ATOM 1514 C CA . THR A 1 179 ? -1.936 1.988 -6.672 1.00 77.06 179 THR A CA 1
ATOM 1515 C C . THR A 1 179 ? -2.782 2.757 -5.656 1.00 77.06 179 THR A C 1
ATOM 1517 O O . THR A 1 179 ? -3.713 2.209 -5.073 1.00 77.06 179 THR A O 1
ATOM 1520 N N . HIS A 1 180 ? -2.529 4.058 -5.480 1.00 72.62 180 HIS A N 1
ATOM 1521 C CA . HIS A 1 180 ? -3.342 4.898 -4.597 1.00 72.62 180 HIS A CA 1
ATOM 1522 C C . HIS A 1 180 ? -4.796 5.032 -5.067 1.00 72.62 180 HIS A C 1
ATOM 1524 O O . HIS A 1 180 ? -5.700 5.019 -4.233 1.00 72.62 180 HIS A O 1
ATOM 1530 N N . GLU A 1 181 ? -5.040 5.173 -6.373 1.00 76.81 181 GLU A N 1
ATOM 1531 C CA . GLU A 1 181 ? -6.385 5.256 -6.955 1.00 76.81 181 GLU A CA 1
ATOM 1532 C C . GLU A 1 181 ? -7.199 3.986 -6.667 1.00 76.81 181 GLU A C 1
ATOM 1534 O O . GLU A 1 181 ? -8.315 4.073 -6.157 1.00 76.81 181 GLU A O 1
ATOM 1539 N N . SER A 1 182 ? -6.634 2.810 -6.937 1.00 74.56 182 SER A N 1
ATOM 1540 C CA . SER A 1 182 ? -7.283 1.517 -6.693 1.00 74.56 182 SER A CA 1
ATOM 1541 C C . SER A 1 182 ? -7.526 1.254 -5.212 1.00 74.56 182 SER A C 1
ATOM 1543 O O . SER A 1 182 ? -8.643 0.904 -4.827 1.00 74.56 182 SER A O 1
ATOM 1545 N N . ILE A 1 183 ? -6.521 1.513 -4.366 1.00 68.31 183 ILE A N 1
ATOM 1546 C CA . ILE A 1 183 ? -6.677 1.430 -2.915 1.00 68.31 183 ILE A CA 1
ATOM 1547 C C . ILE A 1 183 ? -7.859 2.299 -2.487 1.00 68.31 183 ILE A C 1
ATOM 1549 O O . ILE A 1 183 ? -8.782 1.792 -1.857 1.00 68.31 183 ILE A O 1
ATOM 1553 N N . ASN A 1 184 ? -7.882 3.578 -2.879 1.00 69.00 184 ASN A N 1
ATOM 1554 C CA . ASN A 1 184 ? -8.947 4.508 -2.503 1.00 69.00 184 ASN A CA 1
ATOM 1555 C C . ASN A 1 184 ? -10.340 4.061 -2.963 1.00 69.00 184 ASN A C 1
ATOM 1557 O O . ASN A 1 184 ? -11.297 4.279 -2.221 1.00 69.00 184 ASN A O 1
ATOM 1561 N N . ASN A 1 185 ? -10.457 3.435 -4.138 1.00 74.00 185 ASN A N 1
ATOM 1562 C CA . ASN A 1 185 ? -11.730 2.907 -4.635 1.00 74.00 185 ASN A CA 1
ATOM 1563 C C . ASN A 1 185 ? -12.247 1.733 -3.790 1.00 74.00 185 ASN A C 1
ATOM 1565 O O . ASN A 1 185 ? -13.455 1.599 -3.627 1.00 74.00 185 ASN A O 1
ATOM 1569 N N . ASN A 1 186 ? -11.351 0.924 -3.219 1.00 75.62 186 ASN A N 1
ATOM 1570 C CA . ASN A 1 186 ? -11.714 -0.228 -2.390 1.00 75.62 186 ASN A CA 1
ATOM 1571 C C . ASN A 1 186 ? -11.802 0.107 -0.887 1.00 75.62 186 ASN A C 1
ATOM 1573 O O . ASN A 1 186 ? -12.350 -0.679 -0.118 1.00 75.62 186 ASN A O 1
ATOM 1577 N N . LEU A 1 187 ? -11.288 1.262 -0.435 1.00 78.75 187 LEU A N 1
ATOM 1578 C CA . LEU A 1 187 ? -11.294 1.641 0.988 1.00 78.75 187 LEU A CA 1
ATOM 1579 C C . LEU A 1 187 ? -12.711 1.742 1.578 1.00 78.75 187 LEU A C 1
ATOM 1581 O O . LEU A 1 187 ? -12.886 1.471 2.762 1.00 78.75 187 LEU A O 1
ATOM 1585 N N . GLU A 1 188 ? -13.718 2.140 0.798 1.00 83.88 188 GLU A N 1
ATOM 1586 C CA . GLU A 1 188 ? -15.102 2.194 1.297 1.00 83.88 188 GLU A CA 1
ATOM 1587 C C . GLU A 1 188 ? -15.620 0.792 1.646 1.00 83.88 188 GLU A C 1
ATOM 1589 O O . GLU A 1 188 ? -16.089 0.576 2.767 1.00 83.88 188 GLU A O 1
ATOM 1594 N N . ASP A 1 189 ? -15.444 -0.174 0.742 1.00 85.38 189 ASP A N 1
ATOM 1595 C CA . ASP A 1 189 ? -15.844 -1.569 0.953 1.00 85.38 189 ASP A CA 1
ATOM 1596 C C . ASP A 1 189 ? -15.060 -2.208 2.111 1.00 85.38 189 ASP A C 1
ATOM 1598 O O . ASP A 1 189 ? -15.654 -2.793 3.017 1.00 85.38 189 ASP A O 1
ATOM 1602 N N . ILE A 1 190 ? -13.741 -1.990 2.170 1.00 85.25 190 ILE A N 1
ATOM 1603 C CA . ILE A 1 190 ? -12.890 -2.451 3.282 1.00 85.25 190 ILE A CA 1
ATOM 1604 C C . ILE A 1 190 ? -13.357 -1.841 4.616 1.00 85.25 190 ILE A C 1
ATOM 1606 O O . ILE A 1 190 ? -13.343 -2.495 5.661 1.00 85.25 190 ILE A O 1
ATOM 1610 N N . GLY A 1 191 ? -13.799 -0.582 4.612 1.00 87.75 191 GLY A N 1
ATOM 1611 C CA . GLY A 1 191 ? -14.316 0.091 5.800 1.00 87.75 191 GLY A CA 1
ATOM 1612 C C . GLY A 1 191 ? -15.599 -0.555 6.330 1.00 87.75 191 GLY A C 1
ATOM 1613 O O . GLY A 1 191 ? -15.765 -0.688 7.548 1.00 87.75 191 GLY A O 1
ATOM 1614 N N . ILE A 1 192 ? -16.480 -0.989 5.423 1.00 89.38 192 ILE A N 1
ATOM 1615 C CA . ILE A 1 192 ? -17.692 -1.753 5.744 1.00 89.38 192 ILE A CA 1
ATOM 1616 C C . ILE A 1 192 ? -17.309 -3.117 6.330 1.00 89.38 192 ILE A C 1
ATOM 1618 O O . ILE A 1 192 ? -17.781 -3.469 7.413 1.00 89.38 192 ILE A O 1
ATOM 1622 N N . GLU A 1 193 ? -16.389 -3.838 5.688 1.00 90.31 193 GLU A N 1
ATOM 1623 C CA . GLU A 1 193 ? -15.915 -5.144 6.159 1.00 90.31 193 GLU A CA 1
ATOM 1624 C C . GLU A 1 193 ? -15.305 -5.066 7.568 1.00 90.31 193 GLU A C 1
ATOM 1626 O O . GLU A 1 193 ? -15.609 -5.895 8.428 1.00 90.31 193 GLU A O 1
ATOM 1631 N N . LEU A 1 194 ? -14.519 -4.026 7.873 1.00 91.06 194 LEU A N 1
ATOM 1632 C CA . LEU A 1 194 ? -13.969 -3.814 9.218 1.00 91.06 194 LEU A CA 1
ATOM 1633 C C . LEU A 1 194 ? -15.060 -3.656 10.289 1.00 91.06 194 LEU A C 1
ATOM 1635 O O . LEU A 1 194 ? -14.889 -4.129 11.419 1.00 91.06 194 LEU A O 1
ATOM 1639 N N . ILE A 1 195 ? -16.172 -2.989 9.967 1.00 92.75 195 ILE A N 1
ATOM 1640 C CA . ILE A 1 195 ? -17.325 -2.880 10.871 1.00 92.75 195 ILE A CA 1
ATOM 1641 C C . ILE A 1 195 ? -17.980 -4.250 11.071 1.00 92.75 195 ILE A C 1
ATOM 1643 O O . ILE A 1 195 ? -18.278 -4.622 12.213 1.00 92.75 195 ILE A O 1
ATOM 1647 N N . ASP A 1 196 ? -18.172 -5.009 9.995 1.00 93.50 196 ASP A N 1
ATOM 1648 C CA . ASP A 1 196 ? -18.797 -6.331 10.039 1.00 93.50 196 ASP A CA 1
ATOM 1649 C C . ASP A 1 196 ? -17.974 -7.316 10.878 1.00 93.50 196 ASP A C 1
ATOM 1651 O O . ASP A 1 196 ? -18.518 -7.970 11.773 1.00 93.50 196 ASP A O 1
ATOM 1655 N N . LEU A 1 197 ? -16.645 -7.313 10.732 1.00 92.69 197 LEU A N 1
ATOM 1656 C CA . LEU A 1 197 ? -15.737 -8.107 11.567 1.00 92.69 197 LEU A CA 1
ATOM 1657 C C . LEU A 1 197 ? -15.916 -7.816 13.065 1.00 92.69 197 LEU A C 1
ATOM 1659 O O . LEU A 1 197 ? -15.904 -8.731 13.896 1.00 92.69 197 LEU A O 1
ATOM 1663 N N . LEU A 1 198 ? -16.110 -6.550 13.443 1.00 91.19 198 LEU A N 1
ATOM 1664 C CA . LEU A 1 198 ? -16.361 -6.181 14.837 1.00 91.19 198 LEU A CA 1
ATOM 1665 C C . LEU A 1 198 ? -17.744 -6.639 15.317 1.00 91.19 198 LEU A C 1
ATOM 1667 O O . LEU A 1 198 ? -17.847 -7.145 16.442 1.00 91.19 198 LEU A O 1
ATOM 1671 N N . ASN A 1 199 ? -18.783 -6.491 14.490 1.00 90.31 199 ASN A N 1
ATOM 1672 C CA . ASN A 1 199 ? -20.142 -6.951 14.795 1.00 90.31 199 ASN A CA 1
ATOM 1673 C C . ASN A 1 199 ? -20.192 -8.471 15.011 1.00 90.31 199 ASN A C 1
ATOM 1675 O O . ASN A 1 199 ? -20.773 -8.942 15.996 1.00 90.31 199 ASN A O 1
ATOM 1679 N N . ASP A 1 200 ? -19.463 -9.222 14.190 1.00 91.12 200 ASP A N 1
ATOM 1680 C CA . ASP A 1 200 ? -19.335 -10.678 14.280 1.00 91.12 200 ASP A CA 1
ATOM 1681 C C . ASP A 1 200 ? -18.418 -11.139 15.426 1.00 91.12 200 ASP A C 1
ATOM 1683 O O . ASP A 1 200 ? -18.264 -12.333 15.691 1.00 91.12 200 ASP A O 1
ATOM 1687 N N . ASN A 1 201 ? -17.855 -10.199 16.195 1.00 86.38 201 ASN A N 1
ATOM 1688 C CA . ASN A 1 201 ? -16.848 -10.434 17.233 1.00 86.38 201 ASN A CA 1
ATOM 1689 C C . ASN A 1 201 ? -15.568 -11.117 16.709 1.00 86.38 201 ASN A C 1
ATOM 1691 O O . ASN A 1 201 ? -14.837 -11.728 17.497 1.00 86.38 201 ASN A O 1
ATOM 1695 N N . ASN A 1 202 ? -15.260 -10.976 15.420 1.00 90.69 202 ASN A N 1
ATOM 1696 C CA . ASN A 1 202 ? -14.053 -11.492 14.788 1.00 90.69 202 ASN A CA 1
ATOM 1697 C C . ASN A 1 202 ? -12.876 -10.510 14.933 1.00 90.69 202 ASN A C 1
ATOM 1699 O O . ASN A 1 202 ? -12.381 -9.908 13.984 1.00 90.69 202 ASN A O 1
ATOM 1703 N N . TYR A 1 203 ? -12.432 -10.327 16.177 1.00 90.38 203 TYR A N 1
ATOM 1704 C CA . TYR A 1 203 ? -11.362 -9.381 16.495 1.00 90.38 203 TYR A CA 1
ATOM 1705 C C . TYR A 1 203 ? -10.010 -9.732 15.853 1.00 90.38 203 TYR A C 1
ATOM 1707 O O . TYR A 1 203 ? -9.241 -8.819 15.559 1.00 90.38 203 TYR A O 1
ATOM 1715 N N . GLU A 1 204 ? -9.673 -11.020 15.714 1.00 90.00 204 GLU A N 1
ATOM 1716 C CA . GLU A 1 204 ? -8.359 -11.394 15.168 1.00 90.00 204 GLU A CA 1
ATOM 1717 C C . GLU A 1 204 ? -8.232 -10.951 13.715 1.00 90.00 204 GLU A C 1
ATOM 1719 O O . GLU A 1 204 ? -7.220 -10.355 13.368 1.00 90.00 204 GLU A O 1
ATOM 1724 N N . GLU A 1 205 ? -9.282 -11.139 12.917 1.00 87.69 205 GLU A N 1
ATOM 1725 C CA . GLU A 1 205 ? -9.288 -10.692 11.526 1.00 87.69 205 GLU A CA 1
ATOM 1726 C C . GLU A 1 205 ? -9.246 -9.167 11.428 1.00 87.69 205 GLU A C 1
ATOM 1728 O O . GLU A 1 205 ? -8.394 -8.618 10.741 1.00 87.69 205 GLU A O 1
ATOM 1733 N N . PHE A 1 206 ? -10.052 -8.466 12.238 1.00 89.81 206 PHE A N 1
ATOM 1734 C CA . PHE A 1 206 ? -9.992 -7.002 12.326 1.00 89.81 206 PHE A CA 1
ATOM 1735 C C . PHE A 1 206 ? -8.575 -6.503 12.652 1.00 89.81 206 PHE A C 1
ATOM 1737 O O . PHE A 1 206 ? -8.102 -5.498 12.121 1.00 89.81 206 PHE A O 1
ATOM 1744 N N . LYS A 1 207 ? -7.884 -7.193 13.567 1.00 88.25 207 LYS A N 1
ATOM 1745 C CA . LYS A 1 207 ? -6.506 -6.865 13.926 1.00 88.25 207 LYS A CA 1
ATOM 1746 C C . LYS A 1 207 ? -5.555 -7.145 12.763 1.00 88.25 207 LYS A C 1
ATOM 1748 O O . LYS A 1 207 ? -4.642 -6.344 12.584 1.00 88.25 207 LYS A O 1
ATOM 1753 N N . ASN A 1 208 ? -5.722 -8.254 12.048 1.00 83.12 208 ASN A N 1
ATOM 1754 C CA . ASN A 1 208 ? -4.865 -8.622 10.925 1.00 83.12 208 ASN A CA 1
ATOM 1755 C C . ASN A 1 208 ? -4.974 -7.594 9.796 1.00 83.12 208 ASN A C 1
ATOM 1757 O O . ASN A 1 208 ? -3.938 -7.101 9.365 1.00 83.12 208 ASN A O 1
ATOM 1761 N N . GLU A 1 209 ? -6.192 -7.181 9.435 1.00 81.62 209 GLU A N 1
ATOM 1762 C CA . GLU A 1 209 ? -6.430 -6.157 8.408 1.00 81.62 209 GLU A CA 1
ATOM 1763 C C . GLU A 1 209 ? -5.769 -4.814 8.754 1.00 81.62 209 GLU A C 1
ATOM 1765 O O . GLU A 1 209 ? -5.154 -4.172 7.911 1.00 81.62 209 GLU A O 1
ATOM 1770 N N . LEU A 1 210 ? -5.833 -4.386 10.020 1.00 81.31 210 LEU A 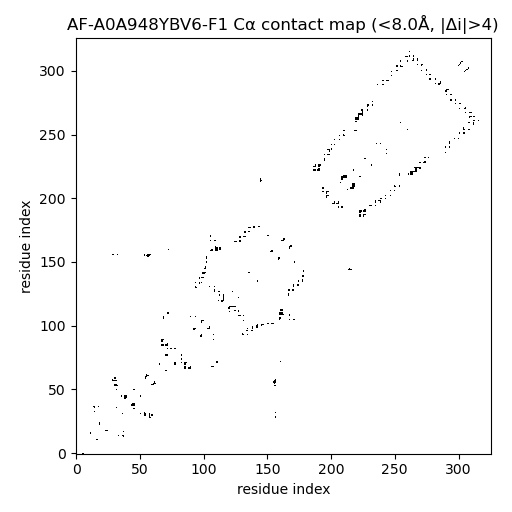N 1
ATOM 1771 C CA . LEU A 1 210 ? -5.223 -3.123 10.463 1.00 81.31 210 LEU A CA 1
ATOM 1772 C C . LEU A 1 210 ? -3.736 -3.218 10.837 1.00 81.31 210 LEU A C 1
ATOM 1774 O O . LEU A 1 210 ? -3.140 -2.205 11.223 1.00 81.31 210 LEU A O 1
ATOM 1778 N N . SER A 1 211 ? -3.146 -4.411 10.797 1.00 71.88 211 SER A N 1
ATOM 1779 C CA . SER A 1 211 ? -1.726 -4.617 11.085 1.00 71.88 211 SER A CA 1
ATOM 1780 C C . SER A 1 211 ? -0.908 -4.590 9.801 1.00 71.88 211 SER A C 1
ATOM 1782 O O . SER A 1 211 ? -1.420 -4.854 8.722 1.00 71.88 211 SER A O 1
ATOM 1784 N N . GLU A 1 212 ? 0.390 -4.314 9.928 1.00 62.03 212 GLU A N 1
ATOM 1785 C CA . GLU A 1 212 ? 1.343 -4.539 8.843 1.00 62.03 212 GLU A CA 1
ATOM 1786 C C . GLU A 1 212 ? 1.254 -6.001 8.384 1.00 62.03 212 GLU A C 1
ATOM 1788 O O . GLU A 1 212 ? 1.598 -6.922 9.130 1.00 62.03 212 GLU A O 1
ATOM 1793 N N . SER A 1 213 ? 0.724 -6.202 7.182 1.00 52.75 213 SER A N 1
ATOM 1794 C CA . SER A 1 213 ? 0.667 -7.490 6.508 1.00 52.75 213 SER A CA 1
ATOM 1795 C C . SER A 1 213 ? 1.277 -7.339 5.119 1.00 52.75 213 SER A C 1
ATOM 1797 O O . SER A 1 213 ? 1.214 -6.267 4.519 1.00 52.75 213 SER A O 1
ATOM 1799 N N . PHE A 1 214 ? 1.854 -8.423 4.604 1.00 37.78 214 PHE A N 1
ATOM 1800 C CA . PHE A 1 214 ? 2.452 -8.466 3.267 1.00 37.78 214 PHE A CA 1
ATOM 1801 C C . PHE A 1 214 ? 1.431 -8.306 2.128 1.00 37.78 214 PHE A C 1
ATOM 1803 O O . PHE A 1 214 ? 1.836 -8.164 0.985 1.00 37.78 214 PHE A O 1
ATOM 1810 N N . VAL A 1 215 ? 0.127 -8.363 2.424 1.00 44.78 215 VAL A N 1
ATOM 1811 C CA . VAL A 1 215 ? -0.944 -8.404 1.414 1.00 44.78 215 VAL A CA 1
ATOM 1812 C C . VAL A 1 215 ? -1.753 -7.107 1.400 1.00 44.78 215 VAL A C 1
ATOM 1814 O O . VAL A 1 215 ? -2.045 -6.593 0.329 1.00 44.78 215 VAL A O 1
ATOM 1817 N N . ASN A 1 216 ? -2.056 -6.550 2.579 1.00 53.41 216 ASN A N 1
ATOM 1818 C CA . ASN A 1 216 ? -2.790 -5.299 2.755 1.00 53.41 216 ASN A CA 1
ATOM 1819 C C . ASN A 1 216 ? -2.070 -4.430 3.794 1.00 53.41 216 ASN A C 1
ATOM 1821 O O . ASN A 1 216 ? -1.979 -4.790 4.970 1.00 53.41 216 ASN A O 1
ATOM 1825 N N . ASN A 1 217 ? -1.584 -3.259 3.386 1.00 61.72 217 ASN A N 1
ATOM 1826 C CA . ASN A 1 217 ? -0.974 -2.287 4.295 1.00 61.72 217 ASN A CA 1
ATOM 1827 C C . ASN A 1 217 ? -1.979 -1.182 4.675 1.00 61.72 217 ASN A C 1
ATOM 1829 O O . ASN A 1 217 ? -1.731 0.007 4.478 1.00 61.72 217 ASN A O 1
ATOM 1833 N N . LEU A 1 218 ? -3.128 -1.562 5.253 1.00 73.69 218 LEU A N 1
ATOM 1834 C CA . LEU A 1 218 ? -4.126 -0.594 5.752 1.00 73.69 218 LEU A CA 1
ATOM 1835 C C . LEU A 1 218 ? -3.599 0.263 6.911 1.00 73.69 218 LEU A C 1
ATOM 1837 O O . LEU A 1 218 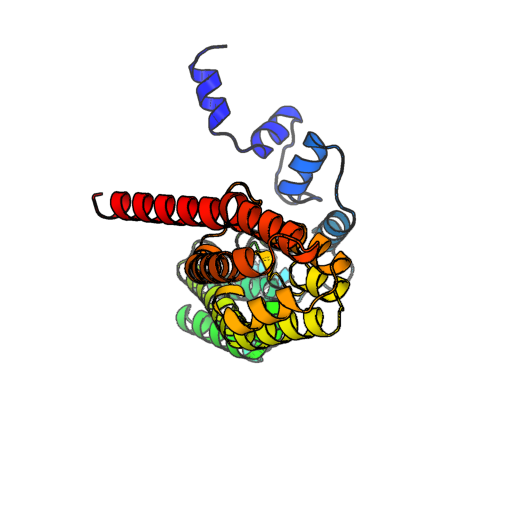? -4.221 1.257 7.288 1.00 73.69 218 LEU A O 1
ATOM 1841 N N . GLN A 1 219 ? -2.451 -0.102 7.488 1.00 76.00 219 GLN A N 1
ATOM 1842 C CA . GLN A 1 219 ? -1.822 0.634 8.579 1.00 76.00 219 GLN A CA 1
ATOM 1843 C C . GLN A 1 219 ? -1.575 2.108 8.221 1.00 76.00 219 GLN A C 1
ATOM 1845 O O . GLN A 1 219 ? -1.747 2.971 9.083 1.00 76.00 219 GLN A O 1
ATOM 1850 N N . GLU A 1 220 ? -1.209 2.384 6.970 1.00 76.69 220 GLU A N 1
ATOM 1851 C CA . GLU A 1 220 ? -0.810 3.709 6.478 1.00 76.69 220 GLU A CA 1
ATOM 1852 C C . GLU A 1 220 ? -1.890 4.414 5.647 1.00 76.69 220 GLU A C 1
ATOM 1854 O O . GLU A 1 220 ? -1.720 5.570 5.263 1.00 76.69 220 GLU A O 1
ATOM 1859 N N . LEU A 1 221 ? -3.011 3.739 5.395 1.00 80.56 221 LEU A N 1
ATOM 1860 C CA . LEU A 1 221 ? -4.094 4.240 4.556 1.00 80.56 221 LEU A CA 1
ATOM 1861 C C . LEU A 1 221 ? -5.190 4.888 5.404 1.00 80.56 221 LEU A C 1
ATOM 1863 O O . LEU A 1 221 ? -5.480 4.379 6.489 1.00 80.56 221 LEU A O 1
ATOM 1867 N N . PRO A 1 222 ? -5.844 5.967 4.936 1.00 86.56 222 PRO A N 1
ATOM 1868 C CA . PRO A 1 222 ? -6.835 6.699 5.718 1.00 86.56 222 PRO A CA 1
ATOM 1869 C C . PRO A 1 222 ? -8.214 6.019 5.720 1.00 86.56 222 PRO A C 1
ATOM 1871 O O . PRO A 1 222 ? -9.233 6.657 5.461 1.00 86.56 222 PRO A O 1
ATOM 1874 N N . ILE A 1 223 ? -8.274 4.715 5.998 1.00 89.00 223 ILE A N 1
ATOM 1875 C CA . ILE A 1 223 ? -9.506 3.912 5.976 1.00 89.00 223 ILE A CA 1
ATOM 1876 C C . ILE A 1 223 ? -10.625 4.509 6.845 1.00 89.00 223 ILE A C 1
ATOM 1878 O O . ILE A 1 223 ? -11.784 4.498 6.446 1.00 89.00 223 ILE A O 1
ATOM 1882 N N . PHE A 1 224 ? -10.306 5.107 7.999 1.00 92.06 224 PHE A N 1
ATOM 1883 C CA . PHE A 1 224 ? -11.321 5.702 8.871 1.00 92.06 224 PHE A CA 1
ATOM 1884 C C . PHE A 1 224 ? -11.964 6.953 8.264 1.00 92.06 224 PHE A C 1
ATOM 1886 O O . PHE A 1 224 ? -13.100 7.258 8.604 1.00 92.06 224 PHE A O 1
ATOM 1893 N N . SER A 1 225 ? -11.310 7.633 7.314 1.00 90.81 225 SER A N 1
ATOM 1894 C CA . SER A 1 225 ? -11.929 8.736 6.560 1.00 90.81 225 SER A CA 1
ATOM 1895 C C . SER A 1 225 ? -13.076 8.265 5.654 1.00 90.81 225 SER A C 1
ATOM 1897 O O . SER A 1 225 ? -13.895 9.075 5.225 1.00 90.81 225 SER A O 1
ATOM 1899 N N . LYS A 1 226 ? -13.137 6.958 5.362 1.00 89.69 226 LYS A N 1
ATOM 1900 C CA . LYS A 1 226 ? -14.147 6.322 4.506 1.00 89.69 226 LYS A CA 1
ATOM 1901 C C . LYS A 1 226 ? -15.231 5.592 5.291 1.00 89.69 226 LYS A C 1
ATOM 1903 O O . LYS A 1 226 ? -16.209 5.136 4.709 1.00 89.69 226 LYS A O 1
ATOM 1908 N N . ILE A 1 227 ? -15.085 5.496 6.610 1.00 92.75 227 ILE A N 1
ATOM 1909 C CA . ILE A 1 227 ? -16.047 4.821 7.475 1.00 92.75 227 ILE A CA 1
ATOM 1910 C C . ILE A 1 227 ? -17.073 5.830 7.996 1.00 92.75 227 ILE A C 1
ATOM 1912 O O . ILE A 1 227 ? -16.717 6.877 8.535 1.00 92.75 227 ILE A O 1
ATOM 1916 N N . ASP A 1 228 ? -18.361 5.479 7.931 1.00 93.94 228 ASP A N 1
ATOM 1917 C CA . ASP A 1 228 ? -19.405 6.243 8.617 1.00 93.94 228 ASP A CA 1
ATOM 1918 C C . ASP A 1 228 ? -19.188 6.202 10.141 1.00 93.94 228 ASP A C 1
ATOM 1920 O O . ASP A 1 228 ? -19.290 5.154 10.796 1.00 93.94 228 ASP A O 1
ATOM 1924 N N . VAL A 1 229 ? -18.905 7.369 10.726 1.00 96.50 229 VAL A N 1
ATOM 1925 C CA . VAL A 1 229 ? -18.574 7.503 12.152 1.00 96.50 229 VAL A CA 1
ATOM 1926 C C . VAL A 1 229 ? -19.706 7.025 13.063 1.00 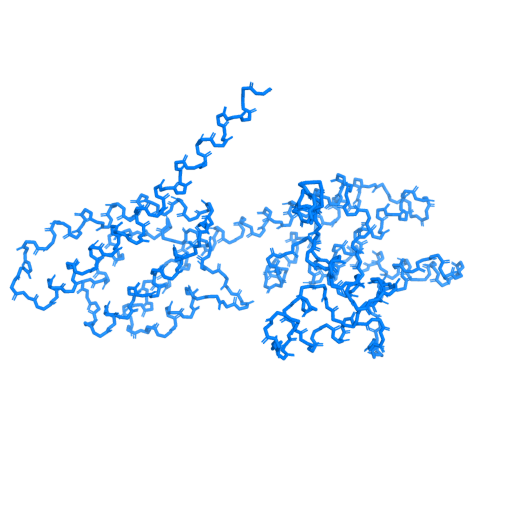96.50 229 VAL A C 1
ATOM 1928 O O . VAL A 1 229 ? -19.452 6.474 14.138 1.00 96.50 229 VAL A O 1
ATOM 1931 N N . GLY A 1 230 ? -20.963 7.188 12.635 1.00 96.69 230 GLY A N 1
ATOM 1932 C CA . GLY A 1 230 ? -22.137 6.739 13.379 1.00 96.69 230 GLY A CA 1
ATOM 1933 C C . GLY A 1 230 ? -22.214 5.216 13.462 1.00 96.69 230 GLY A C 1
ATOM 1934 O O . GLY A 1 230 ? -22.443 4.658 14.538 1.00 96.69 230 GLY A O 1
ATOM 1935 N N . SER A 1 231 ? -21.970 4.541 12.345 1.00 95.19 231 SER A N 1
ATOM 1936 C CA . SER A 1 231 ? -21.958 3.084 12.216 1.00 95.19 231 SER A CA 1
ATOM 1937 C C . SER A 1 231 ? -20.826 2.470 13.033 1.00 95.19 231 SER A C 1
ATOM 1939 O O . SER A 1 231 ? -21.060 1.549 13.825 1.00 95.19 231 SER A O 1
ATOM 1941 N N . PHE A 1 232 ? -19.623 3.046 12.954 1.00 95.94 232 PHE A N 1
ATOM 1942 C CA . PHE A 1 232 ? -18.504 2.633 13.798 1.00 95.94 232 PHE A CA 1
ATOM 1943 C C . PHE A 1 232 ? -18.815 2.834 15.288 1.00 95.94 232 PHE A C 1
ATOM 1945 O O . PHE A 1 232 ? -18.646 1.923 16.100 1.00 95.94 232 PHE A O 1
ATOM 1952 N N . PHE A 1 233 ? -19.352 3.996 15.666 1.00 96.56 233 PHE A N 1
ATOM 1953 C CA . PHE A 1 233 ? -19.728 4.290 17.048 1.00 96.56 233 PHE A CA 1
ATOM 1954 C C . PHE A 1 233 ? -20.771 3.317 17.609 1.00 96.56 233 PHE A C 1
ATOM 1956 O O . PHE A 1 233 ? -20.590 2.778 18.705 1.00 96.56 233 PHE A O 1
ATOM 1963 N N . ASN A 1 234 ? -21.831 3.032 16.854 1.00 96.00 234 ASN A N 1
ATOM 1964 C CA . ASN A 1 234 ? -22.850 2.063 17.254 1.00 96.00 234 ASN A CA 1
ATOM 1965 C C . ASN A 1 234 ? -22.256 0.659 17.436 1.00 96.00 234 ASN A C 1
ATOM 1967 O O . ASN A 1 234 ? -22.573 -0.029 18.410 1.00 96.00 234 ASN A O 1
ATOM 1971 N N . THR A 1 235 ? -21.330 0.266 16.562 1.00 95.25 235 THR A N 1
ATOM 1972 C CA . THR A 1 235 ? -20.585 -0.994 16.676 1.00 95.25 235 THR A CA 1
ATOM 1973 C C . THR A 1 235 ? -19.781 -1.035 17.977 1.00 95.25 235 THR A C 1
ATOM 1975 O O . THR A 1 235 ? -19.936 -1.956 18.783 1.00 95.25 235 THR A O 1
ATOM 1978 N N . ILE A 1 236 ? -19.020 0.024 18.284 1.00 94.62 236 ILE A N 1
ATOM 1979 C CA . ILE A 1 236 ? -18.276 0.161 19.547 1.00 94.62 236 ILE A CA 1
ATOM 1980 C C . ILE A 1 236 ? -19.190 0.044 20.775 1.00 94.62 236 ILE A C 1
ATOM 1982 O O . ILE A 1 236 ? -18.792 -0.550 21.785 1.00 94.62 236 ILE A O 1
ATOM 1986 N N . LEU A 1 237 ? -20.423 0.555 20.722 1.00 93.69 237 LEU A N 1
ATOM 1987 C CA . LEU A 1 237 ? -21.389 0.408 21.815 1.00 93.69 237 LEU A CA 1
ATOM 1988 C C . LEU A 1 237 ? -21.863 -1.039 22.006 1.00 93.69 237 LEU A C 1
ATOM 1990 O O . LEU A 1 237 ? -22.047 -1.459 23.154 1.00 93.69 237 LEU A O 1
ATOM 1994 N N . ASN A 1 238 ? -21.970 -1.814 20.931 1.00 92.81 238 ASN A N 1
ATOM 1995 C CA . ASN A 1 238 ? -22.549 -3.158 20.944 1.00 92.81 238 ASN A CA 1
ATOM 1996 C C . ASN A 1 238 ? -21.529 -4.286 21.160 1.00 92.81 238 ASN A C 1
ATOM 1998 O O . A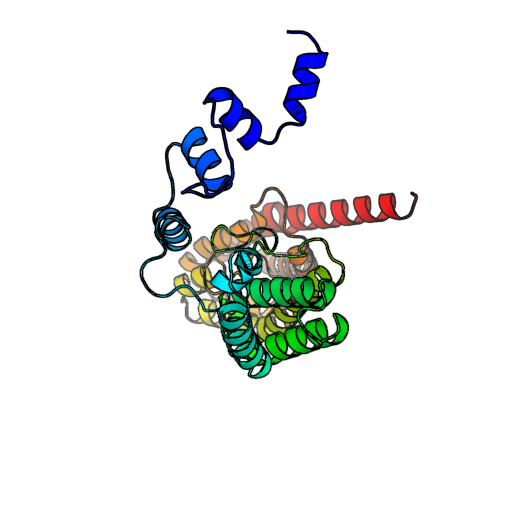SN A 1 238 ? -21.888 -5.330 21.707 1.00 92.81 238 ASN A O 1
ATOM 2002 N N . ILE A 1 239 ? -20.249 -4.082 20.831 1.00 92.69 239 ILE A N 1
ATOM 2003 C CA . ILE A 1 239 ? -19.220 -5.113 21.039 1.00 92.69 239 ILE A CA 1
ATOM 2004 C C . ILE A 1 239 ? -18.980 -5.445 22.521 1.00 92.69 239 ILE A C 1
ATOM 2006 O O . ILE A 1 239 ? -19.130 -4.613 23.431 1.00 92.69 239 ILE A O 1
ATOM 2010 N N . LYS A 1 240 ? -18.520 -6.678 22.764 1.00 91.25 240 LYS A N 1
ATOM 2011 C CA . LYS A 1 240 ? -18.150 -7.180 24.096 1.00 91.25 240 LYS A CA 1
ATOM 2012 C C . LYS A 1 240 ? -17.033 -6.340 24.722 1.00 91.25 240 LYS A C 1
ATOM 2014 O O . LYS A 1 240 ? -16.126 -5.869 24.039 1.00 91.25 240 LYS A O 1
ATOM 2019 N N . HIS A 1 241 ? -17.034 -6.221 26.053 1.00 89.25 241 HIS A N 1
ATOM 2020 C CA . HIS A 1 241 ? -15.982 -5.495 26.784 1.00 89.25 241 HIS A CA 1
ATOM 2021 C C . HIS A 1 241 ? -14.577 -6.069 26.540 1.00 89.25 241 HIS A C 1
ATOM 2023 O O . HIS A 1 241 ? -13.607 -5.318 26.500 1.00 89.25 241 HIS A O 1
ATOM 2029 N N . SER A 1 242 ? -14.463 -7.389 26.355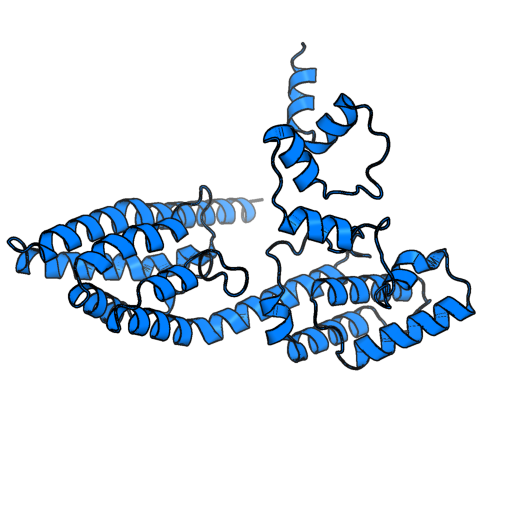 1.00 88.38 242 SER A N 1
ATOM 2030 C CA . SER A 1 242 ? -13.198 -8.044 26.006 1.00 88.38 242 SER A CA 1
ATOM 2031 C C . SER A 1 242 ? -12.661 -7.560 24.660 1.00 88.38 242 SER A C 1
ATOM 2033 O O . SER A 1 242 ? -11.477 -7.265 24.561 1.00 88.38 242 SER A O 1
ATOM 2035 N N . THR A 1 243 ? -13.524 -7.425 23.653 1.00 90.44 243 THR A N 1
ATOM 2036 C CA . THR A 1 243 ? -13.170 -6.907 22.325 1.00 90.44 243 THR A CA 1
ATOM 2037 C C . THR A 1 243 ? -12.822 -5.423 22.394 1.00 90.44 243 THR A C 1
ATOM 2039 O O . THR A 1 243 ? -11.771 -5.015 21.910 1.00 90.44 243 THR A O 1
ATOM 2042 N N . LEU A 1 244 ? -13.635 -4.628 23.100 1.00 89.56 244 LEU A N 1
ATOM 2043 C CA . LEU A 1 244 ? -13.401 -3.194 23.297 1.00 89.56 244 LEU A CA 1
ATOM 2044 C C . LEU A 1 244 ? -12.052 -2.899 23.970 1.00 89.56 244 LEU A C 1
ATOM 2046 O O . LEU A 1 244 ? -11.368 -1.946 23.614 1.00 89.56 244 LEU A O 1
ATOM 2050 N N . ARG A 1 245 ? -11.626 -3.736 24.921 1.00 88.44 245 ARG A N 1
ATOM 2051 C CA . ARG A 1 245 ? -10.303 -3.609 25.546 1.00 88.44 245 ARG A CA 1
ATOM 2052 C C . ARG A 1 245 ? -9.156 -3.827 24.549 1.00 88.44 245 ARG A C 1
ATOM 2054 O O . ARG A 1 245 ? -8.078 -3.271 24.747 1.00 88.44 245 ARG A O 1
ATOM 2061 N N . ARG A 1 246 ? -9.360 -4.667 23.531 1.00 90.12 246 ARG A N 1
ATOM 2062 C CA . ARG A 1 246 ? -8.323 -5.085 22.576 1.00 90.12 246 ARG A CA 1
ATOM 2063 C C . ARG A 1 246 ? -8.255 -4.190 21.339 1.00 90.12 246 ARG A C 1
ATOM 2065 O O . ARG A 1 246 ? -7.167 -3.987 20.821 1.00 90.12 246 ARG A O 1
ATOM 2072 N N . ILE A 1 247 ? -9.382 -3.620 20.907 1.00 89.00 247 ILE A N 1
ATOM 2073 C CA . ILE A 1 247 ? -9.451 -2.781 19.698 1.00 89.00 247 ILE A CA 1
ATOM 2074 C C . ILE A 1 247 ? -8.571 -1.531 19.796 1.00 89.00 247 ILE A C 1
ATOM 2076 O O . ILE A 1 247 ? -7.945 -1.114 18.828 1.00 89.00 247 ILE A O 1
ATOM 2080 N N . LEU A 1 248 ? -8.487 -0.962 20.994 1.00 82.88 248 LEU A N 1
ATOM 2081 C CA . LEU A 1 248 ? -7.871 0.332 21.224 1.00 82.88 248 LEU A CA 1
ATOM 2082 C C . LEU A 1 248 ? -6.344 0.320 20.986 1.00 82.88 248 LEU A C 1
ATOM 2084 O O . LEU A 1 248 ? -5.882 1.113 20.170 1.00 82.88 248 LEU A O 1
ATOM 2088 N N . PRO A 1 249 ? -5.562 -0.619 21.560 1.00 86.56 249 PRO A N 1
ATOM 2089 C CA . PRO A 1 249 ? -4.156 -0.791 21.186 1.00 86.56 249 PRO A CA 1
ATOM 2090 C C . PRO A 1 249 ? -3.914 -1.030 19.687 1.00 86.56 249 PRO A C 1
ATOM 2092 O O . PRO A 1 249 ? -2.911 -0.558 19.160 1.00 86.56 249 PRO A O 1
ATOM 2095 N N . THR A 1 250 ? -4.811 -1.751 19.005 1.00 89.06 250 THR A N 1
ATOM 2096 C CA . THR A 1 250 ? -4.692 -2.037 17.564 1.00 89.06 250 THR A CA 1
ATOM 2097 C C . THR A 1 250 ? -4.814 -0.765 16.738 1.00 89.06 250 THR A C 1
ATOM 2099 O O . THR A 1 250 ? -3.952 -0.484 15.912 1.00 89.06 250 THR A O 1
ATOM 2102 N N . ILE A 1 251 ? -5.839 0.044 17.014 1.00 89.94 251 ILE A N 1
ATOM 2103 C CA . ILE A 1 251 ? -6.050 1.323 16.330 1.00 89.94 251 ILE A CA 1
ATOM 2104 C C . ILE A 1 251 ? -4.905 2.293 16.651 1.00 89.94 251 ILE A C 1
ATOM 2106 O O . ILE A 1 251 ? -4.350 2.910 15.748 1.00 89.94 251 ILE A O 1
ATOM 2110 N N . GLU A 1 252 ? -4.492 2.395 17.919 1.00 89.25 252 GLU A N 1
ATOM 2111 C CA . GLU A 1 252 ? -3.385 3.269 18.339 1.00 89.25 252 GLU A CA 1
ATOM 2112 C C . GLU A 1 252 ? -2.069 2.969 17.621 1.00 89.25 252 GLU A C 1
ATOM 2114 O O . GLU A 1 252 ? -1.300 3.894 17.349 1.00 89.25 252 GLU A O 1
ATOM 2119 N N . LYS A 1 253 ? -1.795 1.692 17.319 1.00 86.81 253 LYS A N 1
ATOM 2120 C CA . LYS A 1 253 ? -0.553 1.279 16.658 1.00 86.81 253 LYS A CA 1
ATOM 2121 C C . LYS A 1 253 ? -0.362 2.000 15.321 1.00 86.81 253 LYS A C 1
ATOM 2123 O O . LYS A 1 253 ? 0.765 2.403 15.034 1.00 86.81 253 LYS A O 1
ATOM 2128 N N . ARG A 1 254 ? -1.443 2.264 14.581 1.00 87.44 254 ARG A N 1
ATOM 2129 C CA . ARG A 1 254 ? -1.413 2.969 13.286 1.00 87.44 254 ARG A CA 1
ATOM 2130 C C . ARG A 1 254 ? -0.857 4.390 13.387 1.00 87.44 254 ARG A C 1
ATOM 2132 O O . ARG A 1 254 ? -0.090 4.821 12.541 1.00 87.44 254 ARG A O 1
ATOM 2139 N N . TYR A 1 255 ? -1.135 5.074 14.493 1.00 88.56 255 TYR A N 1
ATOM 2140 C CA . TYR A 1 255 ? -0.649 6.432 14.758 1.00 88.56 255 TYR A CA 1
ATOM 2141 C C . TYR A 1 255 ? 0.612 6.438 15.626 1.00 88.56 255 TYR A C 1
ATOM 2143 O O . TYR A 1 255 ? 1.098 7.495 16.021 1.00 88.56 255 TYR A O 1
ATOM 2151 N N . SER A 1 256 ? 1.146 5.275 16.008 1.00 83.31 256 SER A N 1
ATOM 2152 C CA . SER A 1 256 ? 2.202 5.184 17.023 1.00 83.31 256 SER A CA 1
ATOM 2153 C C . SER A 1 256 ? 3.598 5.552 16.508 1.00 83.31 256 SER A C 1
ATOM 2155 O O . SER A 1 256 ? 4.443 5.910 17.335 1.00 83.31 256 SER A O 1
ATOM 2157 N N . GLN A 1 257 ? 3.805 5.579 15.186 1.00 77.00 257 GLN A N 1
ATOM 2158 C CA . GLN A 1 257 ? 5.074 5.942 14.546 1.00 77.00 257 GLN A CA 1
ATOM 2159 C C . GLN A 1 257 ? 5.556 7.351 14.949 1.00 77.00 257 GLN A C 1
ATOM 2161 O O . GLN A 1 257 ? 4.771 8.210 15.378 1.00 77.00 257 GLN A O 1
ATOM 2166 N N . ALA A 1 258 ? 6.879 7.550 14.889 1.00 66.31 258 ALA A N 1
ATOM 2167 C CA . ALA A 1 258 ? 7.532 8.807 15.264 1.00 66.31 258 ALA A CA 1
ATOM 2168 C C . ALA A 1 258 ? 7.152 9.938 14.299 1.00 66.31 258 ALA A C 1
ATOM 2170 O O . ALA A 1 258 ? 6.774 11.023 14.742 1.00 66.31 258 ALA A O 1
ATOM 2171 N N . THR A 1 259 ? 7.171 9.628 13.005 1.00 69.06 259 THR A N 1
ATOM 2172 C CA . THR A 1 259 ? 6.592 10.439 11.937 1.00 69.06 259 THR A CA 1
ATOM 2173 C C . THR A 1 259 ? 5.328 9.735 11.480 1.00 69.06 259 THR A C 1
ATOM 2175 O O . THR A 1 259 ? 5.360 8.545 11.184 1.00 69.06 259 THR A O 1
ATOM 2178 N N . ILE A 1 260 ? 4.204 10.442 11.492 1.00 74.06 260 ILE A N 1
ATOM 2179 C CA . ILE A 1 260 ? 2.932 9.893 11.026 1.00 74.06 260 ILE A CA 1
ATOM 2180 C C . ILE A 1 260 ? 2.894 10.025 9.510 1.00 74.06 260 ILE A C 1
ATOM 2182 O O . ILE A 1 260 ? 3.257 11.080 8.990 1.00 74.06 260 ILE A O 1
ATOM 2186 N N . ASN A 1 261 ? 2.433 8.980 8.825 1.00 71.25 261 ASN A N 1
ATOM 2187 C CA . ASN A 1 261 ? 2.162 9.057 7.396 1.00 71.25 261 ASN A CA 1
ATOM 2188 C C . ASN A 1 261 ? 1.141 10.176 7.130 1.00 71.25 261 ASN A C 1
ATOM 2190 O O . ASN A 1 261 ? 0.058 10.184 7.717 1.00 71.25 261 ASN A O 1
ATOM 2194 N N . GLU A 1 262 ? 1.491 11.123 6.259 1.00 74.38 262 GLU A N 1
ATOM 2195 C CA . GLU A 1 262 ? 0.661 12.295 5.979 1.00 74.38 262 GLU A CA 1
ATOM 2196 C C . GLU A 1 262 ? -0.745 11.944 5.491 1.00 74.38 262 GLU A C 1
ATOM 2198 O O . GLU A 1 262 ? -1.669 12.716 5.735 1.00 74.38 262 GLU A O 1
ATOM 2203 N N . LEU A 1 263 ? -0.920 10.787 4.848 1.00 76.31 263 LEU A N 1
ATOM 2204 C CA . LEU A 1 263 ? -2.224 10.320 4.385 1.00 76.31 263 LEU A CA 1
ATOM 2205 C C . LEU A 1 263 ? -3.204 10.125 5.549 1.00 76.31 263 LEU A C 1
ATOM 2207 O O . LEU A 1 263 ? -4.380 10.443 5.426 1.00 76.31 263 LEU A O 1
ATOM 2211 N N . LEU A 1 264 ? -2.727 9.684 6.719 1.00 86.44 264 LEU A N 1
ATOM 2212 C CA . LEU A 1 264 ? -3.578 9.451 7.894 1.00 86.44 264 LEU A CA 1
ATOM 2213 C C . LEU A 1 264 ? -4.175 10.744 8.472 1.00 86.44 264 LEU A C 1
ATOM 2215 O O . LEU A 1 264 ? -5.114 10.686 9.266 1.00 86.44 264 LEU A O 1
ATOM 2219 N N . VAL A 1 265 ? -3.661 11.919 8.085 1.00 88.50 265 VAL A N 1
ATOM 2220 C CA . VAL A 1 265 ? -4.225 13.216 8.494 1.00 88.50 265 VAL A CA 1
ATOM 2221 C C . VAL A 1 265 ? -5.676 13.368 8.031 1.00 88.50 265 VAL A C 1
ATOM 2223 O O . VAL A 1 265 ? -6.462 14.018 8.724 1.00 88.50 265 VAL A O 1
ATOM 2226 N N . ASP A 1 266 ? -6.060 12.715 6.934 1.00 88.56 266 ASP A N 1
ATOM 2227 C CA . ASP A 1 266 ? -7.428 12.739 6.411 1.00 88.56 266 ASP A CA 1
ATOM 2228 C C . ASP A 1 266 ? -8.438 12.056 7.357 1.00 88.56 266 ASP A C 1
ATOM 2230 O O . ASP A 1 266 ? -9.636 12.321 7.294 1.00 88.56 266 ASP A O 1
ATOM 2234 N N . GLU A 1 267 ? -7.977 11.239 8.313 1.00 93.50 267 GLU A N 1
ATOM 2235 C CA . GLU A 1 267 ? -8.830 10.611 9.333 1.00 93.50 267 GLU A CA 1
ATOM 2236 C C . GLU A 1 267 ? -9.135 11.543 10.525 1.00 93.50 267 GLU A C 1
ATOM 2238 O O . GLU A 1 267 ? -9.918 11.195 11.411 1.00 93.50 267 GLU A O 1
ATOM 2243 N N . LEU A 1 268 ? -8.533 12.737 10.591 1.00 94.38 268 LEU A N 1
ATOM 2244 C CA . LEU A 1 268 ? -8.662 13.638 11.743 1.00 94.38 268 LEU A CA 1
ATOM 2245 C C . LEU A 1 268 ? -10.116 14.067 12.006 1.00 94.38 268 LEU A C 1
ATOM 2247 O O . LEU A 1 268 ? -10.545 14.122 13.162 1.00 94.38 268 LEU A O 1
ATOM 2251 N N . GLU A 1 269 ? -10.878 14.365 10.951 1.00 96.12 269 GLU A N 1
ATOM 2252 C CA . GLU A 1 269 ? -12.285 14.764 11.081 1.00 96.12 269 GLU A CA 1
ATOM 2253 C C . GLU A 1 269 ? -13.131 13.628 11.666 1.00 96.12 269 GLU A C 1
ATOM 2255 O O . GLU A 1 269 ? -13.855 13.851 12.640 1.00 96.12 269 GLU A O 1
ATOM 2260 N N . PHE A 1 270 ? -12.939 12.399 11.175 1.00 97.19 270 PHE A N 1
ATOM 2261 C CA . PHE A 1 270 ? -13.585 11.200 11.711 1.00 97.19 270 PHE A CA 1
ATOM 2262 C C . PHE A 1 270 ? -13.357 11.065 13.223 1.00 97.19 270 PHE A C 1
ATOM 2264 O O . PHE A 1 270 ? -14.307 10.890 13.991 1.00 97.19 270 PHE A O 1
ATOM 2271 N N . TRP A 1 271 ? -12.111 11.204 13.687 1.00 97.06 271 TRP A N 1
ATOM 2272 C CA . TRP A 1 271 ? -11.797 11.059 15.112 1.00 97.06 271 TRP A CA 1
ATOM 2273 C C . TRP A 1 271 ? -12.394 12.167 15.979 1.00 97.06 271 TRP A C 1
ATOM 2275 O O . TRP A 1 271 ? -12.845 11.892 17.095 1.00 97.06 271 TRP A O 1
ATOM 2285 N N . HIS A 1 272 ? -12.461 13.400 15.475 1.00 97.56 272 HIS A N 1
ATOM 2286 C CA . HIS A 1 272 ? -13.155 14.485 16.166 1.00 97.56 272 HIS A CA 1
ATOM 2287 C C . HIS A 1 272 ? -14.662 14.246 16.265 1.00 97.56 272 HIS A C 1
ATOM 2289 O O . HIS A 1 272 ? -15.267 14.522 17.304 1.00 97.56 272 HIS A O 1
ATOM 2295 N N . GLU A 1 273 ? -15.298 13.749 15.206 1.00 97.88 273 GLU A N 1
ATOM 2296 C CA . GLU A 1 273 ? -16.715 13.394 15.253 1.00 97.88 273 GLU A CA 1
ATOM 2297 C C . GLU A 1 273 ? -16.980 12.229 16.210 1.00 97.88 273 GLU A C 1
ATOM 2299 O O . GLU A 1 273 ? -17.918 12.286 17.012 1.00 97.88 273 GLU A O 1
ATOM 2304 N N . PHE A 1 274 ? -16.100 11.229 16.217 1.00 97.56 274 PHE A N 1
ATOM 2305 C CA . PHE A 1 274 ? -16.160 10.104 17.141 1.00 97.56 274 PHE A CA 1
ATOM 2306 C C . PHE A 1 274 ? -16.029 10.549 18.608 1.00 97.56 274 PHE A C 1
ATOM 2308 O O . PHE A 1 274 ? -16.820 10.126 19.457 1.00 97.56 274 PHE A O 1
ATOM 2315 N N . GLU A 1 275 ? -15.096 11.460 18.918 1.00 97.00 275 GLU A N 1
ATOM 2316 C CA . GLU A 1 275 ? -14.956 12.063 20.254 1.00 97.00 275 GLU A CA 1
ATOM 2317 C C . GLU A 1 275 ? -16.252 12.775 20.681 1.00 97.00 275 GLU A C 1
ATOM 2319 O O . GLU A 1 275 ? -16.745 12.555 21.792 1.00 97.00 275 GLU A O 1
ATOM 2324 N N . LYS A 1 276 ? -16.871 13.557 19.783 1.00 97.19 276 LYS A N 1
ATOM 2325 C CA . LYS A 1 276 ? -18.150 14.239 20.059 1.00 97.19 276 LYS A CA 1
ATOM 2326 C C . LYS A 1 276 ? -19.285 13.254 20.354 1.00 97.19 276 LYS A C 1
ATOM 2328 O O . LYS A 1 276 ? -20.157 13.557 21.174 1.00 97.19 276 LYS A O 1
ATOM 2333 N N . LEU A 1 277 ? -19.325 12.099 19.686 1.00 97.62 277 LEU A N 1
ATOM 2334 C CA . LEU A 1 277 ? -20.318 11.053 19.962 1.00 97.62 277 LEU A CA 1
ATOM 2335 C C . LEU A 1 277 ? -20.086 10.406 21.333 1.00 97.62 277 LEU A C 1
ATOM 2337 O O . LEU A 1 277 ? -21.045 10.226 22.090 1.00 97.62 277 LEU A O 1
ATOM 2341 N N . LEU A 1 278 ? -18.827 10.139 21.696 1.00 95.38 278 LEU A N 1
ATOM 2342 C CA . LEU A 1 278 ? -18.464 9.653 23.030 1.00 95.38 278 LEU A CA 1
ATOM 2343 C C . LEU A 1 278 ? -18.886 10.645 24.123 1.00 95.38 278 LEU A C 1
ATOM 2345 O O . LEU A 1 278 ? -19.507 10.236 25.104 1.00 95.38 278 LEU A O 1
ATOM 2349 N N . ASP A 1 279 ? -18.639 11.942 23.931 1.00 95.31 279 ASP A N 1
ATOM 2350 C CA . ASP A 1 279 ? -19.029 12.997 24.876 1.00 95.31 279 ASP A CA 1
ATOM 2351 C C . ASP A 1 279 ? -20.532 13.047 25.149 1.00 95.31 279 ASP A C 1
ATOM 2353 O O . ASP A 1 279 ? -20.962 13.242 26.287 1.00 95.31 279 ASP A O 1
ATOM 2357 N N . LYS A 1 280 ? -21.350 12.832 24.115 1.00 95.81 280 LYS A N 1
ATOM 2358 C CA . LYS A 1 280 ? -22.813 12.803 24.250 1.00 95.81 280 LYS A CA 1
ATOM 2359 C C . LYS A 1 280 ? -23.319 11.552 24.970 1.00 95.81 280 LYS A C 1
ATOM 2361 O O . LYS A 1 280 ? -24.396 11.587 25.570 1.00 95.81 280 LYS A O 1
ATOM 2366 N N . GLU A 1 281 ? -22.594 10.441 24.885 1.00 95.06 281 GLU A N 1
ATOM 2367 C CA . GLU A 1 281 ? -23.046 9.143 25.391 1.00 95.06 281 GLU A CA 1
ATOM 2368 C C . GLU A 1 281 ? -22.535 8.827 26.801 1.00 95.06 281 GLU A C 1
ATOM 2370 O O . GLU A 1 281 ? -23.247 8.191 27.581 1.00 95.06 281 GLU A O 1
ATOM 2375 N N . LEU A 1 282 ? -21.342 9.306 27.164 1.00 94.31 282 LEU A N 1
ATOM 2376 C CA . LEU A 1 282 ? -20.728 9.073 28.475 1.00 94.31 282 LEU A CA 1
ATOM 2377 C C . LEU A 1 282 ? -21.634 9.443 29.668 1.00 94.31 282 LEU A C 1
ATOM 2379 O O . LEU A 1 282 ? -21.773 8.600 30.562 1.00 94.31 282 LEU A O 1
ATOM 2383 N N . PRO A 1 283 ? -22.335 10.600 29.690 1.00 94.69 283 PRO A N 1
ATOM 2384 C CA . PRO A 1 283 ? -23.232 10.954 30.795 1.00 94.69 283 PRO A CA 1
ATOM 2385 C C . PRO A 1 283 ? -24.373 9.951 31.005 1.00 94.69 283 PRO A C 1
ATOM 2387 O O . PRO A 1 283 ? -24.820 9.735 32.128 1.00 94.69 283 PRO A O 1
ATOM 2390 N N . LYS A 1 284 ? -24.828 9.276 29.941 1.00 94.69 284 LYS A N 1
ATOM 2391 C CA . LYS A 1 284 ? -25.896 8.266 30.024 1.00 94.69 284 LYS A CA 1
ATOM 2392 C C . LYS A 1 284 ? -25.412 6.946 30.633 1.00 94.69 284 LYS A C 1
ATOM 2394 O O . LYS A 1 284 ? -26.221 6.078 30.952 1.00 94.69 284 LYS A O 1
ATOM 2399 N N . ARG A 1 285 ? -24.092 6.768 30.765 1.00 91.31 285 ARG A N 1
ATOM 2400 C CA . ARG A 1 285 ? -23.432 5.499 31.109 1.00 91.31 285 ARG A CA 1
ATOM 2401 C C . ARG A 1 285 ? -22.495 5.596 32.308 1.00 91.31 285 ARG A C 1
ATOM 2403 O O . ARG A 1 285 ? -21.797 4.620 32.583 1.00 91.31 285 ARG A O 1
ATOM 2410 N N . GLU A 1 286 ? -22.528 6.707 33.044 1.00 83.88 286 GLU A N 1
ATOM 2411 C CA . GLU A 1 286 ? -21.615 7.058 34.146 1.00 83.88 286 GLU A CA 1
ATOM 2412 C C . GLU A 1 286 ? -21.427 5.934 35.185 1.00 83.88 286 GLU A C 1
ATOM 2414 O O . GLU A 1 286 ? -20.337 5.736 35.711 1.00 83.88 286 GLU A O 1
ATOM 2419 N N . LYS A 1 287 ? -22.471 5.134 35.438 1.00 91.00 287 LYS A N 1
ATOM 2420 C CA . LYS A 1 287 ? -22.463 4.046 36.435 1.00 91.00 287 LYS A CA 1
ATOM 2421 C C . LYS A 1 287 ? -22.361 2.645 35.831 1.00 91.00 287 LYS A C 1
ATOM 2423 O O . LYS A 1 287 ? -22.775 1.670 36.453 1.00 91.00 287 LYS A O 1
ATOM 2428 N N . THR A 1 288 ? -21.852 2.526 34.608 1.00 93.31 288 THR A N 1
ATOM 2429 C CA . THR A 1 288 ? -21.733 1.240 33.910 1.00 93.31 288 THR A CA 1
ATOM 2430 C C . THR A 1 288 ? -20.282 0.912 33.594 1.00 93.31 288 THR A C 1
ATOM 2432 O O . THR A 1 288 ? -19.480 1.793 33.290 1.00 93.31 288 THR A O 1
ATOM 2435 N N . LEU A 1 289 ? -19.950 -0.382 33.582 1.00 90.31 289 LEU A N 1
ATOM 2436 C CA . LEU A 1 289 ? -18.628 -0.840 33.150 1.00 90.31 289 LEU A CA 1
ATOM 2437 C C . LEU A 1 289 ? -18.330 -0.423 31.699 1.00 90.31 289 LEU A C 1
ATOM 2439 O O . LEU A 1 289 ? -17.195 -0.086 31.376 1.00 90.31 289 LEU A O 1
ATOM 2443 N N . LYS A 1 290 ? -19.358 -0.386 30.839 1.00 91.88 290 LYS A N 1
ATOM 2444 C CA . LYS A 1 290 ? -19.236 0.137 29.475 1.00 91.88 290 LYS A CA 1
ATOM 2445 C C . LYS A 1 290 ? -18.819 1.610 29.489 1.00 91.88 290 LYS A C 1
ATOM 2447 O O . LYS A 1 290 ? -17.900 1.966 28.768 1.00 91.88 290 LYS A O 1
ATOM 2452 N N . GLY A 1 291 ? -19.434 2.438 30.337 1.00 93.12 291 GLY A N 1
ATOM 2453 C CA . GLY A 1 291 ? -19.072 3.848 30.510 1.00 93.12 291 GLY A CA 1
ATOM 2454 C C . GLY A 1 291 ? -17.610 4.047 30.912 1.00 93.12 291 GLY A C 1
ATOM 2455 O O . GLY A 1 291 ? -16.933 4.881 30.321 1.00 93.12 291 GLY A O 1
ATOM 2456 N N . VAL A 1 292 ? -17.087 3.218 31.824 1.00 93.06 292 VAL A N 1
ATOM 2457 C CA . VAL A 1 292 ? -15.658 3.233 32.195 1.00 93.06 292 VAL A CA 1
ATOM 2458 C C . VAL A 1 292 ? -14.764 2.970 30.977 1.00 93.06 292 VAL A C 1
ATOM 2460 O O . VAL A 1 292 ? -13.821 3.720 30.733 1.00 93.06 292 VAL A O 1
ATOM 2463 N N . TRP A 1 293 ? -15.070 1.942 30.179 1.00 92.00 293 TRP A N 1
ATOM 2464 C CA . TRP A 1 293 ? -14.293 1.631 28.973 1.00 92.00 293 TRP A CA 1
ATOM 2465 C C . TRP A 1 293 ? -14.402 2.705 27.890 1.00 92.00 293 TRP A C 1
ATOM 2467 O O . TRP A 1 293 ? -13.398 3.012 27.253 1.00 92.00 293 TRP A O 1
ATOM 2477 N N . LEU A 1 294 ? -15.583 3.294 27.693 1.00 93.12 294 LEU A N 1
ATOM 2478 C CA . LEU A 1 294 ? -15.770 4.399 26.750 1.00 93.12 294 LEU A CA 1
ATOM 2479 C C . LEU A 1 294 ? -14.992 5.648 27.179 1.00 93.12 294 LEU A C 1
ATOM 2481 O O . LEU A 1 294 ? -14.480 6.360 26.322 1.00 93.12 294 LEU A O 1
ATOM 2485 N N . ASN A 1 295 ? -14.852 5.895 28.485 1.00 93.50 295 ASN A N 1
ATOM 2486 C CA . ASN A 1 295 ? -14.054 7.018 28.969 1.00 93.50 295 ASN A CA 1
ATOM 2487 C C . ASN A 1 295 ? -12.562 6.795 28.692 1.00 93.50 295 ASN A C 1
ATOM 2489 O O . ASN A 1 295 ? -11.896 7.681 28.171 1.00 93.50 295 ASN A O 1
ATOM 2493 N N . ILE A 1 296 ? -12.057 5.582 28.954 1.00 92.44 296 ILE A N 1
ATOM 2494 C CA . ILE A 1 296 ? -10.680 5.200 28.595 1.00 92.44 296 ILE A CA 1
ATOM 2495 C C . ILE A 1 296 ? -10.461 5.350 27.085 1.00 92.44 296 ILE A C 1
ATOM 2497 O O . ILE A 1 296 ? -9.438 5.885 26.665 1.00 92.44 296 ILE A O 1
ATOM 2501 N N . LEU A 1 297 ? -11.418 4.895 26.270 1.00 92.19 297 LEU A N 1
ATOM 2502 C CA . LEU A 1 297 ? -11.363 5.033 24.817 1.00 92.19 297 LEU A CA 1
ATOM 2503 C C . LEU A 1 297 ? -11.250 6.502 24.403 1.00 92.19 297 LEU A C 1
ATOM 2505 O O . LEU A 1 297 ? -10.356 6.838 23.633 1.00 92.19 297 LEU A O 1
ATOM 2509 N N . LYS A 1 298 ? -12.103 7.371 24.953 1.00 94.06 298 LYS A N 1
ATOM 2510 C CA . LYS A 1 298 ? -12.084 8.811 24.682 1.00 94.06 298 LYS A CA 1
ATOM 2511 C C . LYS A 1 298 ? -10.721 9.432 24.997 1.00 94.06 298 LYS A C 1
ATOM 2513 O O . LYS A 1 298 ? -10.142 10.093 24.138 1.00 94.06 298 LYS A O 1
ATOM 2518 N N . ASP A 1 299 ? -10.196 9.192 26.198 1.00 93.38 299 ASP A N 1
ATOM 2519 C CA . ASP A 1 299 ? -8.921 9.772 26.639 1.00 93.38 299 ASP A CA 1
ATOM 2520 C C . ASP A 1 299 ? -7.769 9.371 25.709 1.00 93.38 299 ASP A C 1
ATOM 2522 O O . ASP A 1 299 ? -6.889 10.176 25.391 1.00 93.38 299 ASP A O 1
ATOM 2526 N N . ARG A 1 300 ? -7.787 8.121 25.238 1.00 92.00 300 ARG A N 1
ATOM 2527 C CA . ARG A 1 300 ? -6.772 7.607 24.323 1.00 92.00 300 ARG A CA 1
ATOM 2528 C C . ARG A 1 300 ? -6.937 8.111 22.895 1.00 92.00 300 ARG A C 1
ATOM 2530 O O . ARG A 1 300 ? -5.938 8.509 22.309 1.00 92.00 300 ARG A O 1
ATOM 2537 N N . VAL A 1 301 ? -8.157 8.158 22.358 1.00 94.00 301 VAL A N 1
ATOM 2538 C CA . VAL A 1 301 ? -8.424 8.764 21.041 1.00 94.00 301 VAL A CA 1
ATOM 2539 C C . VAL A 1 301 ? -7.902 10.198 21.021 1.00 94.00 301 VAL A C 1
ATOM 2541 O O . VAL A 1 301 ? -7.137 10.562 20.132 1.00 94.00 301 VAL A O 1
ATOM 2544 N N . LYS A 1 302 ? -8.201 10.982 22.060 1.00 93.75 302 LYS A N 1
ATOM 2545 C CA . LYS A 1 302 ? -7.706 12.352 22.174 1.00 93.75 302 LYS A CA 1
ATOM 2546 C C . LYS A 1 302 ? -6.177 12.421 22.240 1.00 93.75 302 LYS A C 1
ATOM 2548 O O . LYS A 1 302 ? -5.542 13.001 21.366 1.00 93.75 302 LYS A O 1
ATOM 2553 N N . GLY A 1 303 ? -5.579 11.783 23.249 1.00 90.12 303 GLY A N 1
ATOM 2554 C CA . GLY A 1 303 ? -4.156 11.956 23.555 1.00 90.12 303 GLY A CA 1
ATOM 2555 C C . GLY A 1 303 ? -3.182 11.166 22.674 1.00 90.12 303 GLY A C 1
ATOM 2556 O O . GLY A 1 303 ? -1.980 11.436 22.697 1.00 90.12 303 GLY A O 1
ATOM 2557 N N . LYS A 1 304 ? -3.652 10.141 21.951 1.00 90.62 304 LYS A N 1
ATOM 2558 C CA . LYS A 1 304 ? -2.799 9.248 21.144 1.00 90.62 304 LYS A CA 1
ATOM 2559 C C . LYS A 1 304 ? -3.084 9.300 19.652 1.00 90.62 304 LYS A C 1
ATOM 2561 O O . LYS A 1 304 ? -2.179 8.962 18.896 1.00 90.62 304 LYS A O 1
ATOM 2566 N N . ILE A 1 305 ? -4.281 9.717 19.245 1.00 93.88 305 ILE A N 1
ATOM 2567 C CA . ILE A 1 305 ? -4.681 9.763 17.836 1.00 93.88 305 ILE A CA 1
ATOM 2568 C C . ILE A 1 305 ? -4.834 11.218 17.393 1.00 93.88 305 ILE A C 1
ATOM 2570 O O . ILE A 1 305 ? -4.003 11.702 16.631 1.00 93.88 305 ILE A O 1
ATOM 2574 N N . ILE A 1 306 ? -5.814 11.945 17.937 1.00 94.94 306 ILE A N 1
ATOM 2575 C CA . ILE A 1 306 ? -6.132 13.327 17.536 1.00 94.94 306 ILE A CA 1
ATOM 2576 C C . ILE A 1 306 ? -4.927 14.256 17.717 1.00 94.94 306 ILE A C 1
ATOM 2578 O O . ILE A 1 306 ? -4.494 14.885 16.755 1.00 94.94 306 ILE A O 1
ATOM 2582 N N . ASP A 1 307 ? -4.331 14.298 18.914 1.00 92.62 307 ASP A N 1
ATOM 2583 C CA . ASP A 1 307 ? -3.174 15.164 19.201 1.00 92.62 307 ASP A CA 1
ATOM 2584 C C . ASP A 1 307 ? -1.987 14.889 18.265 1.00 92.62 307 ASP A C 1
ATOM 2586 O O . ASP A 1 307 ? -1.170 15.765 17.979 1.00 92.62 307 ASP A O 1
ATOM 2590 N N . LYS A 1 308 ? -1.865 13.640 17.818 1.00 90.94 308 LYS A N 1
ATOM 2591 C CA . LYS A 1 308 ? -0.801 13.170 16.942 1.00 90.94 308 LYS A CA 1
ATOM 2592 C C . LYS A 1 308 ? -1.062 13.581 15.490 1.00 90.94 308 LYS A C 1
ATOM 2594 O O . LYS A 1 308 ? -0.188 14.188 14.874 1.00 90.94 308 LYS A O 1
ATOM 2599 N N . LEU A 1 309 ? -2.267 13.328 14.984 1.00 92.19 309 LEU A N 1
ATOM 2600 C CA . LEU A 1 309 ? -2.705 13.745 13.650 1.00 92.19 309 LEU A CA 1
ATOM 2601 C C . LEU A 1 309 ? -2.684 15.272 13.487 1.00 92.19 309 LEU A C 1
ATOM 2603 O O . LEU A 1 309 ? -2.220 15.770 12.465 1.00 92.19 309 LEU A O 1
ATOM 2607 N N . GLN A 1 310 ? -3.101 16.025 14.510 1.00 92.12 310 GLN A N 1
ATOM 2608 C CA . GLN A 1 310 ? -3.064 17.489 14.483 1.00 92.12 310 GLN A CA 1
ATOM 2609 C C . GLN A 1 310 ? -1.629 18.017 14.357 1.00 92.12 310 GLN A C 1
ATOM 2611 O O . GLN A 1 310 ? -1.363 18.865 13.513 1.00 92.12 310 GLN A O 1
ATOM 2616 N N . LYS A 1 311 ? -0.679 17.463 15.123 1.00 89.19 311 LYS A N 1
ATOM 2617 C CA . LYS A 1 311 ? 0.744 17.823 14.992 1.00 89.19 311 LYS A CA 1
ATOM 2618 C C . LYS A 1 311 ? 1.291 17.533 13.595 1.00 89.19 311 LYS A C 1
ATOM 2620 O O . LYS A 1 311 ? 2.049 18.339 13.068 1.00 89.19 311 LYS A O 1
ATOM 2625 N N . ALA A 1 312 ? 0.916 16.400 13.000 1.00 86.88 312 ALA A N 1
ATOM 2626 C CA . ALA A 1 312 ? 1.325 16.065 11.637 1.00 86.88 312 ALA A CA 1
ATOM 2627 C C . ALA A 1 312 ? 0.759 17.066 10.614 1.00 86.88 312 ALA A C 1
ATOM 2629 O O . ALA A 1 312 ? 1.497 17.554 9.759 1.00 86.88 312 ALA A O 1
ATOM 2630 N N . LYS A 1 313 ? -0.517 17.443 10.756 1.00 87.69 313 LYS A N 1
ATOM 2631 C CA . LYS A 1 313 ? -1.172 18.461 9.923 1.00 87.69 313 LYS A CA 1
ATOM 2632 C C . LYS A 1 313 ? -0.495 19.830 10.023 1.00 87.69 313 LYS A C 1
ATOM 2634 O O . LYS A 1 313 ? -0.264 20.475 9.003 1.00 87.69 313 LYS A O 1
ATOM 2639 N N . ASP A 1 314 ? -0.159 20.258 11.237 1.00 86.69 314 ASP A N 1
ATOM 2640 C CA . ASP A 1 314 ? 0.466 21.560 11.486 1.00 86.69 314 ASP A CA 1
ATOM 2641 C C . ASP A 1 314 ? 1.892 21.621 10.908 1.00 86.69 314 ASP A C 1
ATOM 2643 O O . ASP A 1 314 ? 2.267 22.615 10.286 1.00 86.69 314 ASP A O 1
ATOM 2647 N N . ASN A 1 315 ? 2.666 20.536 11.033 1.00 80.38 315 ASN A N 1
ATOM 2648 C CA . ASN A 1 315 ? 4.003 20.428 10.437 1.00 80.38 315 ASN A CA 1
ATOM 2649 C C . ASN A 1 315 ? 3.965 20.499 8.900 1.00 80.38 315 ASN A C 1
ATOM 2651 O O . ASN A 1 315 ? 4.821 21.140 8.293 1.00 80.38 315 ASN A O 1
ATOM 2655 N N . LYS A 1 316 ? 2.955 19.889 8.267 1.00 71.19 316 LYS A N 1
ATOM 2656 C CA . LYS A 1 316 ? 2.755 19.960 6.812 1.00 71.19 316 LYS A CA 1
ATOM 2657 C C . LYS A 1 316 ? 2.469 21.387 6.338 1.00 71.19 316 LYS A C 1
ATOM 2659 O O . LYS A 1 316 ? 3.032 21.829 5.341 1.00 71.19 316 LYS A O 1
ATOM 2664 N N . ALA A 1 317 ? 1.627 22.120 7.069 1.00 70.44 317 ALA A N 1
ATOM 2665 C CA . ALA A 1 317 ? 1.299 23.507 6.741 1.00 70.44 317 ALA A CA 1
ATOM 2666 C C . ALA A 1 317 ? 2.521 24.439 6.839 1.00 70.44 317 ALA A C 1
ATOM 2668 O O . ALA A 1 317 ? 2.668 25.328 6.005 1.00 70.44 317 ALA A O 1
ATOM 2669 N N . LEU A 1 318 ? 3.406 24.208 7.817 1.00 65.81 318 LEU A N 1
ATOM 2670 C CA . LEU A 1 318 ? 4.650 24.966 7.993 1.00 65.81 318 LEU A CA 1
ATOM 2671 C C . LEU A 1 318 ? 5.645 24.738 6.841 1.00 65.81 318 LEU A C 1
ATOM 2673 O O . LEU A 1 318 ? 6.201 25.702 6.318 1.00 65.81 318 LEU A O 1
ATOM 2677 N N . ASN A 1 319 ? 5.810 23.493 6.388 1.00 59.41 319 ASN A N 1
ATOM 2678 C CA . ASN A 1 319 ? 6.728 23.169 5.289 1.00 59.41 319 ASN A CA 1
ATOM 2679 C C . ASN A 1 319 ? 6.260 23.744 3.935 1.00 59.41 319 ASN A C 1
ATOM 2681 O O . ASN A 1 319 ? 7.077 24.199 3.142 1.00 59.41 319 ASN A O 1
ATOM 2685 N N . GLN A 1 320 ? 4.946 23.807 3.687 1.00 53.19 320 GLN A N 1
ATOM 2686 C CA . GLN A 1 320 ? 4.387 24.400 2.459 1.00 53.19 320 GLN A CA 1
ATOM 2687 C C . GLN A 1 320 ? 4.501 25.936 2.412 1.00 53.19 320 GLN A C 1
ATOM 2689 O O . GLN A 1 320 ? 4.543 26.533 1.331 1.00 53.19 320 GLN A O 1
ATOM 2694 N N . THR A 1 321 ? 4.564 26.601 3.570 1.00 49.28 321 THR A N 1
ATOM 2695 C CA . THR A 1 321 ? 4.796 28.053 3.639 1.00 49.28 321 THR A CA 1
ATOM 2696 C C . THR A 1 321 ? 6.249 28.457 3.397 1.00 49.28 321 THR A C 1
ATOM 2698 O O . THR A 1 321 ? 6.476 29.567 2.924 1.00 49.28 321 THR A O 1
ATOM 2701 N N . ASP A 1 322 ? 7.221 27.578 3.650 1.00 43.81 322 ASP A N 1
ATOM 2702 C CA . ASP A 1 322 ? 8.639 27.877 3.405 1.00 43.81 322 ASP A CA 1
ATOM 2703 C C . ASP A 1 322 ? 9.035 27.691 1.924 1.00 43.81 322 ASP A C 1
ATOM 2705 O O . ASP A 1 322 ? 9.872 28.435 1.416 1.00 43.81 322 ASP A O 1
ATOM 2709 N N . GLU A 1 323 ? 8.380 26.790 1.181 1.00 45.00 323 GLU A N 1
ATOM 2710 C CA . GLU A 1 323 ? 8.621 26.595 -0.264 1.00 45.00 323 GLU A CA 1
ATOM 2711 C C . GLU A 1 323 ? 7.989 27.675 -1.158 1.00 45.00 323 GLU A C 1
ATOM 2713 O O . GLU A 1 323 ? 8.394 27.858 -2.303 1.00 45.00 323 GLU A O 1
ATOM 2718 N N . THR A 1 324 ? 7.009 28.428 -0.653 1.00 40.66 324 THR A N 1
ATOM 2719 C CA . THR A 1 324 ? 6.331 29.499 -1.411 1.00 40.66 324 THR A CA 1
ATOM 2720 C C . THR A 1 324 ? 6.963 30.883 -1.223 1.00 40.66 324 THR A C 1
ATOM 2722 O O . THR A 1 324 ? 6.549 31.844 -1.874 1.00 40.66 324 THR A O 1
ATOM 2725 N N . VAL A 1 325 ? 7.978 30.992 -0.358 1.00 44.53 325 VAL A N 1
ATOM 2726 C CA . VAL A 1 325 ? 8.697 32.241 -0.040 1.00 44.53 325 VAL A CA 1
ATOM 2727 C C . VAL A 1 325 ? 10.172 32.196 -0.504 1.00 44.53 325 VAL A C 1
ATOM 2729 O O . VAL A 1 325 ? 10.891 33.182 -0.334 1.00 44.53 325 VAL A O 1
ATOM 2732 N N . GLY A 1 326 ? 10.609 31.089 -1.121 1.00 36.62 326 GLY A N 1
ATOM 2733 C CA . GLY A 1 326 ? 11.966 30.870 -1.648 1.00 36.62 326 GLY A CA 1
ATOM 2734 C C . GLY A 1 326 ? 12.192 31.365 -3.069 1.00 36.62 326 GLY A C 1
ATOM 2735 O O . GLY A 1 326 ? 11.405 30.972 -3.958 1.00 36.62 326 GLY A O 1
#

Radius of gyration: 25.17 Å; Cα contacts (8 Å, |Δi|>4): 294; chains: 1; bounding box: 66×54×69 Å

Foldseek 3Di:
DDPVVVVVVVPDDLLNVVCVVVVPDDPQFDLADSVQVSCCVPPVDDDPVSNVQSNCLTPVNVPDDPDLCVVLLVVVPDDPVSNVVSLVVLVVCLQVLVDLEVLVLLQSLLSQQVCVVVVVHVDDLVRSLVSLLVSCVVNVLSHLLRDDPDPPDHGSSRDRHPCVPPSSVSSVVSSVVSSLVVCVVCLLVVLVVLLVCLLVVVLVVNLVQCDDDSGHPCLQAQSLLNHDLVSSLVSLLPGDPVSLVVVQVSNLVSLVDPQHRLNNLSNLVSLVVNLVVLVVCLVVQVPHPSSVSSVVSNVCSVPRPNVSSVVNVVVVVVVVVVVVVD

pLDDT: mean 82.13, std 15.42, range [36.62, 98.44]

Mean predicted aligned error: 14.01 Å

Sequence (326 aa):
RTAEEEKKEFTRKPLDLLFEKYSLTSREGLLLTEKMWIELFNFGILEQEEITESFDNSKYFVVESPKEWIPLWHYHELEDDDFKERLKLVVNNFNNNEYKEHEVLLHVVGILLRLSKLKLYDKSSIEIVNKAKDNIDKNLEILEKNIHKDLEYSSFGLGYMEAETDELIEVKDYLLYKTHESINNNLEDIGIELIDLLNDNNYEEFKNELSESFVNNLQELPIFSKIDVGSFFNTILNIKHSTLRRILPTIEKRYSQATINELLVDELEFWHEFEKLLDKELPKREKTLKGVWLNILKDRVKGKIIDKLQKAKDNKALNQTDETVG